Protein AF-A0A2P4YE16-F1 (afdb_monomer_lite)

pLDDT: mean 75.72, std 13.78, range [34.03, 94.25]

InterPro domains:
  IPR036770 Ankyrin repeat-containing domain superfamily [G3DSA:1.25.40.20] (10-349)
  IPR036770 Ankyrin repeat-containing domain superfamily [SSF48403] (18-116)
  IPR052050 Secreted Effector and Ankyrin Repeat [PTHR46586] (21-347)

Structure (mmCIF, N/CA/C/O backbone):
data_AF-A0A2P4YE16-F1
#
_entry.id   AF-A0A2P4YE16-F1
#
loop_
_atom_site.group_PDB
_atom_site.id
_atom_site.type_symbol
_atom_site.label_atom_id
_atom_site.label_alt_id
_atom_site.label_comp_id
_atom_site.label_asym_id
_atom_site.label_entity_id
_atom_site.label_seq_id
_atom_site.pdbx_PDB_ins_code
_atom_site.Cartn_x
_atom_site.Cartn_y
_atom_site.Cartn_z
_atom_site.occupancy
_atom_site.B_iso_or_equiv
_atom_site.auth_seq_id
_atom_site.auth_comp_id
_atom_site.auth_asym_id
_atom_site.auth_atom_id
_atom_site.pdbx_PDB_model_num
ATOM 1 N N . MET A 1 1 ? 10.357 2.257 -53.282 1.00 34.88 1 MET A N 1
ATOM 2 C CA . MET A 1 1 ? 11.694 1.661 -53.493 1.00 34.88 1 MET A CA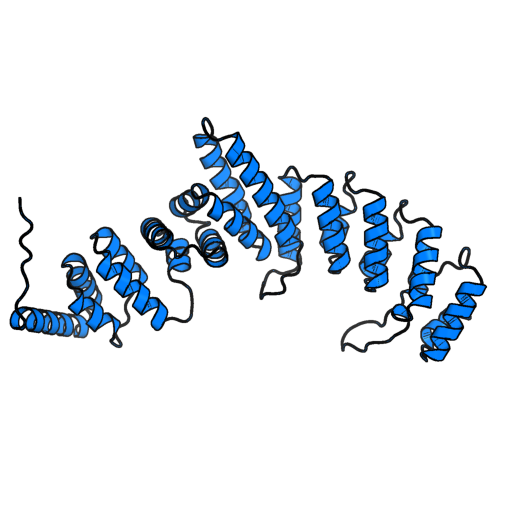 1
ATOM 3 C C . MET A 1 1 ? 11.743 0.407 -52.646 1.00 34.88 1 MET A C 1
ATOM 5 O O . MET A 1 1 ? 11.477 0.511 -51.460 1.00 34.88 1 MET A O 1
ATOM 9 N N . GLY A 1 2 ? 11.918 -0.763 -53.264 1.00 34.72 2 GLY A N 1
ATOM 10 C CA . GLY A 1 2 ? 11.852 -2.049 -52.568 1.00 34.72 2 GLY A CA 1
ATOM 11 C C . GLY A 1 2 ? 13.042 -2.244 -51.632 1.00 34.72 2 GLY A C 1
ATOM 12 O O . GLY A 1 2 ? 14.187 -2.092 -52.058 1.00 34.72 2 GLY A O 1
ATOM 13 N N . SER A 1 3 ? 12.755 -2.576 -50.376 1.00 34.84 3 SER A N 1
ATOM 14 C CA . SER A 1 3 ? 13.713 -3.118 -49.420 1.00 34.84 3 SER A CA 1
ATOM 15 C C . SER A 1 3 ? 14.248 -4.439 -49.973 1.00 34.84 3 SER A C 1
ATOM 17 O O . SER A 1 3 ? 13.546 -5.445 -50.028 1.00 34.84 3 SER A O 1
ATOM 19 N N . ARG A 1 4 ? 15.490 -4.431 -50.464 1.00 38.03 4 ARG A N 1
ATOM 20 C CA . ARG A 1 4 ? 16.225 -5.671 -50.717 1.00 38.03 4 ARG A CA 1
ATOM 21 C C . ARG A 1 4 ? 16.661 -6.211 -49.361 1.00 38.03 4 ARG A C 1
ATOM 23 O O . ARG A 1 4 ? 17.561 -5.640 -48.754 1.00 38.03 4 ARG A O 1
ATOM 30 N N . GLU A 1 5 ? 16.032 -7.288 -48.907 1.00 39.56 5 GLU A N 1
ATOM 31 C CA . GLU A 1 5 ? 16.619 -8.169 -47.898 1.00 39.56 5 GLU A CA 1
ATOM 32 C C . GLU A 1 5 ? 17.937 -8.711 -48.464 1.00 39.56 5 GLU A C 1
ATOM 34 O O . GLU A 1 5 ? 17.958 -9.557 -49.358 1.00 39.56 5 GLU A O 1
ATOM 39 N N . TYR A 1 6 ? 19.056 -8.163 -47.998 1.00 43.31 6 TYR A N 1
ATOM 40 C CA . TYR A 1 6 ? 20.366 -8.761 -48.211 1.00 43.31 6 TYR A CA 1
ATOM 41 C C . TYR A 1 6 ? 20.543 -9.852 -47.156 1.00 43.31 6 TYR A C 1
ATOM 43 O O . TYR A 1 6 ? 20.953 -9.577 -46.032 1.00 43.31 6 TYR A O 1
ATOM 51 N N . THR A 1 7 ? 20.230 -11.098 -47.503 1.00 48.84 7 THR A N 1
ATOM 52 C CA . THR A 1 7 ? 20.615 -12.248 -46.680 1.00 48.84 7 THR A CA 1
ATOM 53 C C . THR A 1 7 ? 22.131 -12.422 -46.772 1.00 48.84 7 THR A C 1
ATOM 55 O O . THR A 1 7 ? 22.654 -12.773 -47.832 1.00 48.84 7 THR A O 1
ATOM 58 N N . LEU A 1 8 ? 22.843 -12.122 -45.683 1.00 56.16 8 LEU A N 1
ATOM 59 C CA . LEU A 1 8 ? 24.270 -12.421 -45.528 1.00 56.16 8 LEU A CA 1
ATOM 60 C C . LEU A 1 8 ? 24.491 -13.933 -45.694 1.00 56.16 8 LEU A C 1
ATOM 62 O O . LEU A 1 8 ? 23.762 -14.722 -45.098 1.00 56.16 8 LEU A O 1
ATOM 66 N N . ASP A 1 9 ? 25.485 -14.344 -46.486 1.00 71.69 9 ASP A N 1
ATOM 67 C CA . ASP A 1 9 ? 25.836 -15.764 -46.588 1.00 71.69 9 ASP A CA 1
ATOM 68 C C . ASP A 1 9 ? 26.464 -16.289 -45.276 1.00 71.69 9 ASP A C 1
ATOM 70 O O . ASP A 1 9 ? 27.024 -15.532 -44.473 1.00 71.69 9 ASP A O 1
ATOM 74 N N . ASP A 1 10 ? 26.405 -17.606 -45.056 1.00 65.12 10 ASP A N 1
ATOM 75 C CA . ASP A 1 10 ? 26.910 -18.255 -43.836 1.00 65.12 10 ASP A CA 1
ATOM 76 C C . ASP A 1 10 ? 28.410 -18.013 -43.576 1.00 65.12 10 ASP A C 1
ATOM 78 O O . ASP A 1 10 ? 28.891 -18.142 -42.447 1.00 65.12 10 ASP A O 1
ATOM 82 N N . SER A 1 11 ? 29.201 -17.718 -44.610 1.00 70.19 11 SER A N 1
ATOM 83 C CA . SER A 1 11 ? 30.623 -17.379 -44.484 1.00 70.19 11 SER A CA 1
ATOM 84 C C . SER A 1 11 ? 30.800 -15.958 -43.945 1.00 70.19 11 SER A C 1
ATOM 86 O O . SER A 1 11 ? 31.561 -15.747 -42.998 1.00 70.19 11 SER A O 1
ATOM 88 N N . ALA A 1 12 ? 30.042 -14.996 -44.471 1.00 68.06 12 ALA A N 1
ATOM 89 C CA . ALA A 1 12 ? 30.016 -13.618 -44.000 1.00 68.06 12 ALA A CA 1
ATOM 90 C C . ALA A 1 12 ? 29.524 -13.533 -42.549 1.00 68.06 12 ALA A C 1
ATOM 92 O O . ALA A 1 12 ? 30.164 -12.875 -41.726 1.00 68.06 12 ALA A O 1
ATOM 93 N N . LEU A 1 13 ? 28.466 -14.272 -42.199 1.00 67.38 13 LEU A N 1
ATOM 94 C CA . LEU A 1 13 ? 27.959 -14.336 -40.827 1.00 67.38 13 LEU A CA 1
ATOM 95 C C . LEU A 1 13 ? 28.981 -14.965 -39.866 1.00 67.38 13 LEU A C 1
ATOM 97 O O . LEU A 1 13 ? 29.181 -14.460 -38.761 1.00 67.38 13 LEU A O 1
ATOM 101 N N . ARG A 1 14 ? 29.683 -16.032 -40.281 1.00 70.75 14 ARG A N 1
ATOM 102 C CA . ARG A 1 14 ? 30.778 -16.626 -39.487 1.00 70.75 14 ARG A CA 1
ATOM 103 C C . ARG A 1 14 ? 31.936 -15.656 -39.277 1.00 70.75 14 ARG A C 1
ATOM 105 O O . ARG A 1 14 ? 32.450 -15.566 -38.161 1.00 70.75 14 ARG A O 1
ATOM 112 N N . ASN A 1 15 ? 32.334 -14.917 -40.309 1.00 74.56 15 ASN A N 1
ATOM 113 C CA . ASN A 1 15 ? 33.416 -13.938 -40.211 1.00 74.56 15 ASN A CA 1
ATOM 114 C C . ASN A 1 15 ? 33.031 -12.761 -39.309 1.00 74.56 15 ASN A C 1
ATOM 116 O O . ASN A 1 15 ? 33.843 -12.332 -38.491 1.00 74.56 15 ASN A O 1
ATOM 120 N N . LEU A 1 16 ? 31.781 -12.297 -39.393 1.00 71.19 16 LEU A N 1
ATOM 121 C CA . LEU A 1 16 ? 31.256 -11.234 -38.541 1.00 71.19 16 LEU A CA 1
ATOM 122 C C . LEU A 1 16 ? 31.168 -11.687 -37.075 1.00 71.19 16 LEU A C 1
ATOM 124 O O . LEU A 1 16 ? 31.654 -10.981 -36.195 1.00 71.19 16 LEU A O 1
ATOM 128 N N . LYS A 1 17 ? 30.675 -12.909 -36.814 1.00 70.62 17 LYS A N 1
ATOM 129 C CA . LYS A 1 17 ? 30.703 -13.543 -35.481 1.00 70.62 17 LYS A CA 1
ATOM 130 C C . LYS A 1 17 ? 32.130 -13.666 -34.935 1.00 70.62 17 LYS A C 1
ATOM 132 O O . LYS A 1 17 ? 32.389 -13.290 -33.796 1.00 70.62 17 LYS A O 1
ATOM 137 N N . THR A 1 18 ? 33.076 -14.125 -35.751 1.00 76.56 18 THR A N 1
ATOM 138 C CA . THR A 1 18 ? 34.483 -14.278 -35.341 1.00 76.56 18 THR A CA 1
ATOM 139 C C . THR A 1 18 ? 35.132 -12.926 -35.030 1.00 76.56 18 THR A C 1
ATOM 141 O O . THR A 1 18 ? 35.795 -12.785 -34.004 1.00 76.56 18 THR A O 1
ATOM 144 N N . GLY A 1 19 ? 34.911 -11.911 -35.872 1.00 76.19 19 GLY A N 1
ATOM 145 C CA . GLY A 1 19 ? 35.423 -10.557 -35.648 1.00 76.19 19 GLY A CA 1
ATOM 146 C C . GLY A 1 19 ? 34.833 -9.911 -34.393 1.00 76.19 19 GLY A C 1
ATOM 147 O O . GLY A 1 19 ? 35.573 -9.358 -33.578 1.00 76.19 19 GLY A O 1
ATOM 148 N N . ALA A 1 20 ? 33.524 -10.069 -34.186 1.00 74.81 20 ALA A N 1
ATOM 149 C CA . ALA A 1 20 ? 32.822 -9.629 -32.987 1.00 74.81 20 ALA A CA 1
ATOM 150 C C . ALA A 1 20 ? 33.387 -10.287 -31.715 1.00 74.81 20 ALA A C 1
ATOM 152 O O . ALA A 1 20 ? 33.654 -9.604 -30.728 1.00 74.81 20 ALA A O 1
ATOM 153 N N . MET A 1 21 ? 33.654 -11.597 -31.742 1.00 71.69 21 MET A N 1
ATOM 154 C CA . MET A 1 21 ? 34.266 -12.311 -30.614 1.00 71.69 21 MET A CA 1
ATOM 155 C C . MET A 1 21 ? 35.676 -11.810 -30.290 1.00 71.69 21 MET A C 1
ATOM 157 O O . MET A 1 21 ? 36.022 -11.659 -29.118 1.00 71.69 21 MET A O 1
ATOM 161 N N . VAL A 1 22 ? 36.506 -11.558 -31.307 1.00 78.62 22 VAL A N 1
ATOM 162 C CA . VAL A 1 22 ? 37.870 -11.041 -31.110 1.00 78.62 22 VAL A CA 1
ATOM 163 C C . VAL A 1 22 ? 37.828 -9.638 -30.507 1.00 78.62 22 VAL A C 1
ATOM 165 O O . VAL A 1 22 ? 38.538 -9.368 -29.539 1.00 78.62 22 VAL A O 1
ATOM 168 N N . ALA A 1 23 ? 36.958 -8.765 -31.015 1.00 79.88 23 ALA A N 1
ATOM 169 C CA . ALA A 1 23 ? 36.770 -7.426 -30.467 1.00 79.88 23 ALA A CA 1
ATOM 170 C C . ALA A 1 23 ? 36.266 -7.465 -29.011 1.00 79.88 23 ALA A C 1
ATOM 172 O O . ALA A 1 23 ? 36.821 -6.777 -28.155 1.00 79.88 23 ALA A O 1
ATOM 173 N N . ALA A 1 24 ? 35.296 -8.330 -28.700 1.00 74.69 24 ALA A N 1
ATOM 174 C CA . ALA A 1 24 ? 34.796 -8.526 -27.340 1.00 74.69 24 ALA A CA 1
ATOM 175 C C . ALA A 1 24 ? 35.890 -9.035 -26.379 1.00 74.69 24 ALA A C 1
ATOM 177 O O . ALA A 1 24 ? 36.030 -8.513 -25.274 1.00 74.69 24 ALA A O 1
ATOM 178 N N . ARG A 1 25 ? 36.725 -9.996 -26.807 1.00 75.69 25 ARG A N 1
ATOM 179 C CA . ARG A 1 25 ? 37.880 -10.492 -26.025 1.00 75.69 25 ARG A CA 1
ATOM 180 C C . ARG A 1 25 ? 38.933 -9.422 -25.751 1.00 75.69 25 ARG A C 1
ATOM 182 O O . ARG A 1 25 ? 39.590 -9.478 -24.718 1.00 75.69 25 ARG A O 1
ATOM 189 N N . ASN A 1 26 ? 39.060 -8.444 -26.642 1.00 79.38 26 ASN A N 1
ATOM 190 C CA . ASN A 1 26 ? 39.956 -7.301 -26.478 1.00 79.38 26 ASN A CA 1
ATOM 191 C C . ASN A 1 26 ? 39.332 -6.160 -25.649 1.00 79.38 26 ASN A C 1
ATOM 193 O O . ASN A 1 26 ? 39.885 -5.065 -25.600 1.00 79.38 26 ASN A O 1
ATOM 197 N N . GLY A 1 27 ? 38.186 -6.395 -24.998 1.00 76.38 27 GLY A N 1
ATOM 198 C CA . GLY A 1 27 ? 37.516 -5.417 -24.138 1.00 76.38 27 GLY A CA 1
ATOM 199 C C . GLY A 1 27 ? 36.589 -4.446 -24.875 1.00 76.38 27 GLY A C 1
ATOM 200 O O . GLY A 1 27 ? 36.040 -3.544 -24.252 1.00 76.38 27 GLY A O 1
ATOM 201 N N . HIS A 1 28 ? 36.354 -4.627 -26.180 1.00 81.38 28 HIS A N 1
ATOM 202 C CA . HIS A 1 28 ? 35.475 -3.764 -26.984 1.00 81.38 28 HIS A CA 1
ATOM 203 C C . HIS A 1 28 ? 34.022 -4.259 -27.044 1.00 81.38 28 HIS A C 1
ATOM 205 O O . HIS A 1 28 ? 33.328 -4.024 -28.032 1.00 81.38 28 HIS A O 1
ATOM 211 N N . VAL A 1 29 ? 33.553 -4.940 -25.993 1.00 76.12 29 VAL A N 1
ATOM 212 C CA . VAL A 1 29 ? 32.222 -5.575 -25.932 1.00 76.12 29 VAL A CA 1
ATOM 213 C C . VAL A 1 29 ? 31.112 -4.578 -26.295 1.00 76.12 29 VAL A C 1
ATOM 215 O O . VAL A 1 29 ? 30.313 -4.854 -27.181 1.00 76.12 29 VAL A O 1
ATOM 218 N N . ARG A 1 30 ? 31.155 -3.356 -25.747 1.00 77.25 30 ARG A N 1
ATOM 219 C CA . ARG A 1 30 ? 30.149 -2.315 -26.017 1.00 77.25 30 ARG A CA 1
ATOM 220 C C . ARG A 1 30 ? 30.083 -1.862 -27.481 1.00 77.25 30 ARG A C 1
ATOM 222 O O . ARG A 1 30 ? 29.010 -1.549 -27.983 1.00 77.25 30 ARG A O 1
ATOM 229 N N . ILE A 1 31 ? 31.218 -1.823 -28.182 1.00 77.88 31 ILE A N 1
ATOM 230 C CA . ILE A 1 31 ? 31.254 -1.452 -29.609 1.00 77.88 31 ILE A CA 1
ATOM 231 C C . ILE A 1 31 ? 30.610 -2.561 -30.444 1.00 77.88 31 ILE A C 1
ATOM 233 O O . ILE A 1 31 ? 29.855 -2.284 -31.372 1.00 77.88 31 ILE A O 1
ATOM 237 N N . VAL A 1 32 ? 30.892 -3.816 -30.091 1.00 79.44 32 VAL A N 1
ATOM 238 C CA . VAL A 1 32 ? 30.315 -4.992 -30.747 1.00 79.44 32 VAL A CA 1
ATOM 239 C C . VAL A 1 32 ? 28.801 -5.047 -30.542 1.00 79.44 32 VAL A C 1
ATOM 241 O O . VAL A 1 32 ? 28.082 -5.304 -31.502 1.00 79.44 32 VAL A O 1
ATOM 244 N N . GLU A 1 33 ? 28.321 -4.745 -29.333 1.00 79.25 33 GLU A N 1
ATOM 245 C CA . GLU A 1 33 ? 26.890 -4.644 -29.019 1.00 79.25 33 GLU A CA 1
ATOM 246 C C . GLU A 1 33 ? 26.186 -3.615 -29.908 1.00 79.25 33 GLU A C 1
ATOM 248 O O . GLU A 1 33 ? 25.237 -3.959 -30.609 1.00 79.25 33 GLU A O 1
ATOM 253 N N . ILE A 1 34 ? 26.676 -2.369 -29.920 1.00 78.75 34 ILE A N 1
ATOM 254 C CA . ILE A 1 34 ? 26.059 -1.277 -30.686 1.00 78.75 34 ILE A CA 1
ATOM 255 C C . ILE A 1 34 ? 26.017 -1.629 -32.174 1.00 78.75 34 ILE A C 1
ATOM 257 O O . ILE A 1 34 ? 24.980 -1.475 -32.808 1.00 78.75 34 ILE A O 1
ATOM 261 N N . LEU A 1 35 ? 27.112 -2.152 -32.735 1.00 81.56 35 LEU A N 1
ATOM 262 C CA . LEU A 1 35 ? 27.159 -2.532 -34.149 1.00 81.56 35 LEU A CA 1
ATOM 263 C C . LEU A 1 35 ? 26.226 -3.703 -34.478 1.00 81.56 35 LEU A C 1
ATOM 265 O O . LEU A 1 35 ? 25.606 -3.697 -35.540 1.00 81.56 35 LEU A O 1
ATOM 269 N N . ALA A 1 36 ? 26.106 -4.694 -33.591 1.00 84.12 36 ALA A N 1
ATOM 270 C CA . ALA A 1 36 ? 25.192 -5.815 -33.790 1.00 84.12 36 ALA A CA 1
ATOM 271 C C . ALA A 1 36 ? 23.725 -5.360 -33.748 1.00 84.12 36 ALA A C 1
ATOM 273 O O . ALA A 1 36 ? 22.931 -5.795 -34.579 1.00 84.12 36 ALA A O 1
ATOM 274 N N . ILE A 1 37 ? 23.390 -4.457 -32.823 1.00 85.56 37 ILE A N 1
ATOM 275 C CA . ILE A 1 37 ? 22.048 -3.889 -32.675 1.00 85.56 37 ILE A CA 1
ATOM 276 C C . ILE A 1 37 ? 21.720 -2.976 -33.858 1.00 85.56 37 ILE A C 1
ATOM 278 O O . ILE A 1 37 ? 20.744 -3.222 -34.555 1.00 85.56 37 ILE A O 1
ATOM 282 N N . THR A 1 38 ? 22.550 -1.973 -34.155 1.00 82.62 38 THR A N 1
ATOM 283 C CA . THR A 1 38 ? 22.334 -1.057 -35.289 1.00 82.62 38 THR A CA 1
ATOM 284 C C . THR A 1 38 ? 22.313 -1.794 -36.632 1.00 82.62 38 THR A C 1
ATOM 286 O O . THR A 1 38 ? 21.605 -1.383 -37.546 1.00 82.62 38 THR A O 1
ATOM 289 N N . GLY A 1 39 ? 23.061 -2.895 -36.762 1.00 81.75 39 GLY A N 1
ATOM 290 C CA . GLY A 1 39 ? 23.070 -3.740 -37.957 1.00 81.75 39 GLY A CA 1
ATOM 291 C C . GLY A 1 39 ? 21.916 -4.744 -38.061 1.00 81.75 39 GLY A C 1
ATOM 292 O O . GLY A 1 39 ? 21.845 -5.457 -39.061 1.00 81.75 39 GLY A O 1
ATOM 293 N N . GLY A 1 40 ? 21.038 -4.848 -37.055 1.00 83.62 40 GLY A N 1
ATOM 294 C CA . GLY A 1 40 ? 19.941 -5.826 -37.049 1.00 83.62 40 GLY A CA 1
ATOM 295 C C . GLY A 1 40 ? 20.417 -7.285 -36.982 1.00 83.62 40 GLY A C 1
ATOM 296 O O . GLY A 1 40 ? 19.734 -8.201 -37.436 1.00 83.62 40 GLY A O 1
ATOM 297 N N . HIS A 1 41 ? 21.619 -7.539 -36.460 1.00 84.62 41 HIS A N 1
ATOM 298 C CA . HIS A 1 41 ? 22.250 -8.859 -36.477 1.00 84.62 41 HIS A CA 1
ATOM 299 C C . HIS A 1 41 ? 21.795 -9.731 -35.297 1.00 84.62 41 HIS A C 1
ATOM 301 O O . HIS A 1 41 ? 22.574 -10.022 -34.384 1.00 84.62 41 HIS A O 1
ATOM 307 N N . ILE A 1 42 ? 20.539 -10.188 -35.333 1.00 84.62 42 ILE A N 1
ATOM 308 C CA . ILE A 1 42 ? 19.901 -10.964 -34.254 1.00 84.62 42 ILE A CA 1
ATOM 309 C C . ILE A 1 42 ? 20.698 -12.210 -33.835 1.00 84.62 42 ILE A C 1
ATOM 311 O O . ILE A 1 42 ? 20.839 -12.478 -32.646 1.00 84.62 42 ILE A O 1
ATOM 315 N N . ASP A 1 43 ? 21.321 -12.922 -34.779 1.00 81.12 43 ASP A N 1
ATOM 316 C CA . ASP A 1 43 ? 22.131 -14.114 -34.489 1.00 81.12 43 ASP A CA 1
ATOM 317 C C . ASP A 1 43 ? 23.401 -13.810 -33.689 1.00 81.12 43 ASP A C 1
ATOM 319 O O . ASP A 1 43 ? 23.914 -14.658 -32.955 1.00 81.12 43 ASP A O 1
ATOM 323 N N . VAL A 1 44 ? 23.960 -12.615 -33.887 1.00 80.12 44 VAL A N 1
ATOM 324 C CA . VAL A 1 44 ? 25.138 -12.145 -33.155 1.00 80.12 44 VAL A CA 1
ATOM 325 C C . VAL A 1 44 ? 24.705 -11.757 -31.747 1.00 80.12 44 VAL A C 1
ATOM 327 O O . VAL A 1 44 ? 25.337 -12.179 -30.782 1.00 80.12 44 VAL A O 1
ATOM 330 N N . VAL A 1 45 ? 23.579 -11.048 -31.623 1.00 83.69 45 VAL A N 1
ATOM 331 C CA . VAL A 1 45 ? 22.971 -10.701 -30.332 1.00 83.69 45 VAL A CA 1
ATOM 332 C C . VAL A 1 45 ? 22.640 -11.962 -29.524 1.00 83.69 45 VAL A C 1
ATOM 334 O O . VAL A 1 45 ? 23.070 -12.082 -28.382 1.00 83.69 45 VAL A O 1
ATOM 337 N N . ALA A 1 46 ? 21.958 -12.946 -30.115 1.00 82.69 46 ALA A N 1
ATOM 338 C CA . ALA A 1 46 ? 21.596 -14.198 -29.448 1.00 82.69 46 ALA A CA 1
ATOM 339 C C . ALA A 1 46 ? 22.820 -14.956 -28.914 1.00 82.69 46 ALA A C 1
ATOM 341 O O . ALA A 1 46 ? 22.787 -15.497 -27.808 1.00 82.69 46 ALA A O 1
ATOM 342 N N . TYR A 1 47 ? 23.915 -14.967 -29.681 1.00 78.69 47 TYR A N 1
ATOM 343 C CA . TYR A 1 47 ? 25.166 -15.593 -29.263 1.00 78.69 47 TYR A CA 1
ATOM 344 C C . TYR A 1 47 ? 25.760 -14.914 -28.024 1.00 78.69 47 TYR A C 1
ATOM 346 O O . TYR A 1 47 ? 26.127 -15.596 -27.068 1.00 78.69 47 TYR A O 1
ATOM 354 N N . PHE A 1 48 ? 25.827 -13.580 -28.016 1.00 77.31 48 PHE A N 1
ATOM 355 C CA . PHE A 1 48 ? 26.382 -12.841 -26.882 1.00 77.31 48 PHE A CA 1
ATOM 356 C C . PHE A 1 48 ? 25.475 -12.910 -25.641 1.00 77.31 48 PHE A C 1
ATOM 358 O O . PHE A 1 48 ? 25.988 -13.034 -24.531 1.00 77.31 48 PHE A O 1
ATOM 365 N N . LEU A 1 49 ? 24.149 -12.948 -25.808 1.00 77.31 49 LEU A N 1
ATOM 366 C CA . LEU A 1 49 ? 23.193 -13.110 -24.705 1.00 77.31 49 LEU A CA 1
ATOM 367 C C . LEU A 1 49 ? 23.291 -14.488 -24.023 1.00 77.31 49 LEU A C 1
ATOM 369 O O . LEU A 1 49 ? 22.892 -14.640 -22.873 1.00 77.31 49 LEU A O 1
ATOM 373 N N . GLY A 1 50 ? 23.793 -15.511 -24.722 1.00 70.50 50 GLY A N 1
ATOM 374 C CA . GLY A 1 50 ? 23.983 -16.866 -24.191 1.00 70.50 50 GLY A CA 1
ATOM 375 C C . GLY A 1 50 ? 25.367 -17.137 -23.592 1.00 70.50 50 GLY A C 1
ATOM 376 O O . GLY A 1 50 ? 25.689 -18.292 -23.322 1.00 70.50 50 GLY A O 1
ATOM 377 N N . SER A 1 51 ? 26.207 -16.113 -23.439 1.00 71.44 51 SER A N 1
ATOM 378 C CA . SER A 1 51 ? 27.619 -16.254 -23.067 1.00 71.44 51 SER A CA 1
ATOM 379 C C . SER A 1 51 ? 27.954 -15.511 -21.769 1.00 71.44 51 SER A C 1
ATOM 381 O O . SER A 1 51 ? 27.219 -14.618 -21.369 1.00 71.44 51 SER A O 1
ATOM 383 N N . ASP A 1 52 ? 29.079 -15.838 -21.121 1.00 67.12 52 ASP A N 1
ATOM 384 C CA . ASP A 1 52 ? 29.495 -15.258 -19.823 1.00 67.12 52 ASP A CA 1
ATOM 385 C C . ASP A 1 52 ? 29.916 -13.770 -19.885 1.00 67.12 52 ASP A C 1
ATOM 387 O O . ASP A 1 52 ? 30.538 -13.241 -18.960 1.00 67.12 52 ASP A O 1
ATOM 391 N N . TYR A 1 53 ? 29.631 -13.075 -20.987 1.00 70.31 53 TYR A N 1
ATOM 392 C CA . TYR A 1 53 ? 29.944 -11.657 -21.120 1.00 70.31 53 TYR A CA 1
ATOM 393 C C . TYR A 1 53 ? 28.926 -10.826 -20.333 1.00 70.31 53 TYR A C 1
ATOM 395 O O . TYR A 1 53 ? 27.718 -11.025 -20.436 1.00 70.31 53 TYR A O 1
ATOM 403 N N . HIS A 1 54 ? 29.416 -9.867 -19.545 1.00 67.94 54 HIS A N 1
ATOM 404 C CA . HIS A 1 54 ? 28.558 -8.987 -18.757 1.00 67.94 54 HIS A CA 1
ATOM 405 C C . HIS A 1 54 ? 27.861 -7.971 -19.672 1.00 67.94 54 HIS A C 1
ATOM 407 O O . HIS A 1 54 ? 28.394 -6.895 -19.936 1.00 67.94 54 HIS A O 1
ATOM 413 N N . TRP A 1 55 ? 26.660 -8.312 -20.131 1.00 74.38 55 TRP A N 1
ATOM 414 C CA . TRP A 1 55 ? 25.836 -7.443 -20.964 1.00 74.38 55 TRP A CA 1
ATOM 415 C C . TRP A 1 55 ? 25.016 -6.476 -20.098 1.00 74.38 55 TRP A C 1
ATOM 417 O O . TRP A 1 55 ? 24.264 -6.891 -19.215 1.00 74.38 55 TRP A O 1
ATOM 427 N N . ASP A 1 56 ? 25.126 -5.175 -20.365 1.00 78.88 56 ASP A N 1
ATOM 428 C CA . ASP A 1 56 ? 24.138 -4.188 -19.917 1.00 78.88 56 ASP A CA 1
ATOM 429 C C . ASP A 1 56 ? 22.846 -4.266 -20.757 1.00 78.88 56 ASP A C 1
ATOM 431 O O . ASP A 1 56 ? 22.678 -3.582 -21.773 1.00 78.88 56 ASP A O 1
ATOM 435 N N . ALA A 1 57 ? 21.959 -5.179 -20.362 1.00 83.94 57 ALA A N 1
ATOM 436 C CA . ALA A 1 57 ? 20.719 -5.455 -21.079 1.00 83.94 57 ALA A CA 1
ATOM 437 C C . ALA A 1 57 ? 19.791 -4.232 -21.179 1.00 83.94 57 ALA A C 1
ATOM 439 O O . ALA A 1 57 ? 19.091 -4.094 -22.174 1.00 83.94 57 ALA A O 1
ATOM 440 N N . GLU A 1 58 ? 19.804 -3.323 -20.198 1.00 84.56 58 GLU A N 1
ATO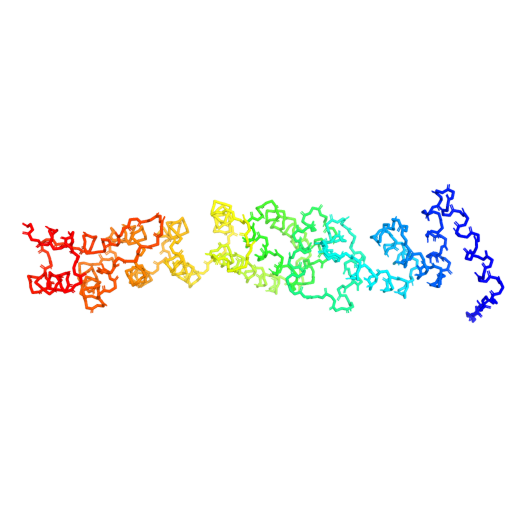M 441 C CA . GLU A 1 58 ? 18.940 -2.132 -20.183 1.00 84.56 58 GLU A CA 1
ATOM 442 C C . GLU A 1 58 ? 19.358 -1.130 -21.262 1.00 84.56 58 GLU A C 1
ATOM 444 O O . GLU A 1 58 ? 18.526 -0.634 -22.031 1.00 84.56 58 GLU A O 1
ATOM 449 N N . ASN A 1 59 ? 20.663 -0.871 -21.361 1.00 84.06 59 ASN A N 1
ATOM 450 C CA . ASN A 1 59 ? 21.206 0.006 -22.390 1.00 84.06 59 ASN A CA 1
ATOM 451 C C . ASN A 1 59 ? 21.061 -0.603 -23.786 1.00 84.06 59 ASN A C 1
ATOM 453 O O . ASN A 1 59 ? 20.683 0.093 -24.723 1.00 84.06 59 ASN A O 1
ATOM 457 N N . ALA A 1 60 ? 21.299 -1.905 -23.933 1.00 87.31 60 ALA A N 1
ATOM 458 C CA . ALA A 1 60 ? 21.133 -2.582 -25.214 1.00 87.31 60 ALA A CA 1
ATOM 459 C C . ALA A 1 60 ? 19.676 -2.692 -25.666 1.00 87.31 60 ALA A C 1
ATOM 461 O O . ALA A 1 60 ? 19.391 -2.527 -26.849 1.00 87.31 60 ALA A O 1
ATOM 462 N N . PHE A 1 61 ? 18.749 -2.908 -24.734 1.00 90.00 61 PHE A N 1
ATOM 463 C CA . PHE A 1 61 ? 17.321 -2.829 -25.010 1.00 90.00 61 PHE A CA 1
ATOM 464 C C . PHE A 1 61 ? 16.944 -1.424 -25.497 1.00 90.00 61 PHE A C 1
ATOM 466 O O . PHE A 1 61 ? 16.302 -1.277 -26.534 1.00 90.00 61 PHE A O 1
ATOM 473 N N . SER A 1 62 ? 17.427 -0.384 -24.812 1.00 88.44 62 SER A N 1
ATOM 474 C CA . SER A 1 62 ? 17.199 1.011 -25.211 1.00 88.44 62 SER A CA 1
ATOM 475 C C . SER A 1 62 ? 17.798 1.333 -26.588 1.00 88.44 62 SER A C 1
ATOM 477 O O . SER A 1 62 ? 17.174 2.025 -27.389 1.00 88.44 62 SER A O 1
ATOM 479 N N . ASP A 1 63 ? 18.986 0.812 -26.900 1.00 88.00 63 ASP A N 1
ATOM 480 C CA . ASP A 1 63 ? 19.603 0.964 -28.220 1.00 88.00 63 ASP A CA 1
ATOM 481 C C . ASP A 1 63 ? 18.810 0.227 -29.305 1.00 88.00 63 ASP A C 1
ATOM 483 O O . ASP A 1 63 ? 18.642 0.759 -30.402 1.00 88.00 63 ASP A O 1
ATOM 487 N N . ALA A 1 64 ? 18.272 -0.960 -29.014 1.00 91.06 64 ALA A N 1
ATOM 488 C CA . ALA A 1 64 ? 17.427 -1.697 -29.951 1.00 91.06 64 ALA A CA 1
ATOM 489 C C . ALA A 1 64 ? 16.160 -0.909 -30.298 1.00 91.06 64 ALA A C 1
ATOM 491 O O . ALA A 1 64 ? 15.827 -0.787 -31.476 1.00 91.06 64 ALA A O 1
ATOM 492 N N . LEU A 1 65 ? 15.512 -0.294 -29.304 1.00 91.69 65 LEU A N 1
ATOM 493 C CA . LEU A 1 65 ? 14.344 0.562 -29.528 1.00 91.69 65 LEU A CA 1
ATOM 494 C C . LEU A 1 65 ? 14.681 1.802 -30.362 1.00 91.69 65 LEU A C 1
ATOM 496 O O . LEU A 1 65 ? 13.978 2.089 -31.328 1.00 91.69 65 LEU A O 1
ATOM 500 N N . LYS A 1 66 ? 15.793 2.486 -30.064 1.00 88.62 66 LYS A N 1
ATOM 501 C CA . LYS A 1 66 ? 16.261 3.646 -30.848 1.00 88.62 66 LYS A CA 1
ATOM 502 C C . LYS A 1 66 ? 16.560 3.313 -32.310 1.00 88.62 66 LYS A C 1
ATOM 504 O O . LYS A 1 66 ? 16.474 4.193 -33.158 1.00 88.62 66 LYS A O 1
ATOM 509 N N . ASN A 1 67 ? 16.949 2.071 -32.597 1.00 87.44 67 ASN A N 1
ATOM 510 C CA . ASN A 1 67 ? 17.233 1.589 -33.950 1.00 87.44 67 ASN A CA 1
ATOM 511 C C . ASN A 1 67 ? 16.039 0.841 -34.579 1.00 87.44 67 ASN A C 1
ATOM 513 O O . ASN A 1 67 ? 16.217 0.177 -35.601 1.00 87.44 67 ASN A O 1
ATOM 517 N N . GLU A 1 68 ? 14.849 0.917 -33.969 1.00 89.50 68 GLU A N 1
ATOM 518 C CA . GLU A 1 68 ? 13.612 0.260 -34.422 1.00 89.50 68 GLU A CA 1
ATOM 519 C C . GLU A 1 68 ? 13.736 -1.274 -34.565 1.00 89.50 68 GLU A C 1
ATOM 521 O O . GLU A 1 68 ? 13.002 -1.920 -35.311 1.00 89.50 68 GLU A O 1
ATOM 526 N N . GLN A 1 69 ? 14.655 -1.891 -33.819 1.00 90.69 69 GLN A N 1
ATOM 527 C CA . GLN A 1 69 ? 14.927 -3.329 -33.851 1.00 90.69 69 GLN A CA 1
ATOM 528 C C . GLN A 1 69 ? 14.074 -4.081 -32.823 1.00 90.69 69 GLN A C 1
ATOM 530 O O . GLN A 1 69 ? 14.585 -4.622 -31.840 1.00 90.69 69 GLN A O 1
ATOM 535 N N . SER A 1 70 ? 12.756 -4.121 -33.035 1.00 90.00 70 SER A N 1
ATOM 536 C CA . SER A 1 70 ? 11.808 -4.737 -32.091 1.00 90.00 70 SER A CA 1
ATOM 537 C C . SER A 1 70 ? 12.082 -6.222 -31.815 1.00 90.00 70 SER A C 1
ATOM 539 O O . SER A 1 70 ? 11.966 -6.652 -30.673 1.00 90.00 70 SER A O 1
ATOM 541 N N . GLU A 1 71 ? 12.516 -7.000 -32.812 1.00 90.19 71 GLU A N 1
ATOM 542 C CA . GLU A 1 71 ? 12.859 -8.422 -32.621 1.00 90.19 71 GLU A CA 1
ATOM 543 C C . GLU A 1 71 ? 14.092 -8.613 -31.725 1.00 90.19 71 GLU A C 1
ATOM 545 O O . GLU A 1 71 ? 14.143 -9.524 -30.899 1.00 90.19 71 GLU A O 1
ATOM 550 N N . ILE A 1 72 ? 15.079 -7.719 -31.843 1.00 90.19 72 ILE A N 1
ATOM 551 C CA . ILE A 1 72 ? 16.259 -7.704 -30.972 1.00 90.19 72 ILE A CA 1
ATOM 552 C C . ILE A 1 72 ? 15.863 -7.272 -29.556 1.00 90.19 72 ILE A C 1
ATOM 554 O O . ILE A 1 72 ? 16.338 -7.864 -28.589 1.00 90.19 72 ILE A O 1
ATOM 558 N N . ALA A 1 73 ? 14.978 -6.281 -29.4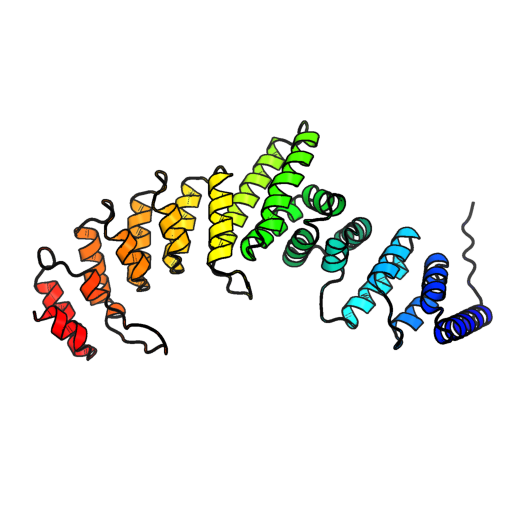18 1.00 91.12 73 ALA A N 1
ATOM 559 C CA . ALA A 1 73 ? 14.458 -5.851 -28.122 1.00 91.12 73 ALA A CA 1
ATOM 560 C C . ALA A 1 73 ? 13.701 -6.988 -27.409 1.00 91.12 73 ALA A C 1
ATOM 562 O O . ALA A 1 73 ? 13.958 -7.249 -26.232 1.00 91.12 73 ALA A O 1
ATOM 563 N N . ASP A 1 74 ? 12.837 -7.710 -28.131 1.00 91.00 74 ASP A N 1
ATOM 564 C CA . ASP A 1 74 ? 12.104 -8.872 -27.613 1.00 91.00 74 ASP A CA 1
ATOM 565 C C . ASP A 1 74 ? 13.079 -9.979 -27.168 1.00 91.00 74 ASP A C 1
ATOM 567 O O . ASP A 1 74 ? 12.978 -10.486 -26.049 1.00 91.00 74 ASP A O 1
ATOM 571 N N . LEU A 1 75 ? 14.098 -10.284 -27.982 1.00 89.94 75 LEU A N 1
ATOM 572 C CA . LEU A 1 75 ? 15.137 -11.261 -27.644 1.00 89.94 75 LEU A CA 1
ATOM 573 C C . LEU A 1 75 ? 15.916 -10.881 -26.371 1.00 89.94 75 LEU A C 1
ATOM 575 O O . LEU A 1 75 ? 16.164 -11.738 -25.515 1.00 89.94 75 LEU A O 1
ATOM 579 N N . ILE A 1 76 ? 16.303 -9.607 -26.237 1.00 89.12 76 ILE A N 1
ATOM 580 C CA . ILE A 1 76 ? 16.997 -9.095 -25.047 1.00 89.12 76 ILE A CA 1
ATOM 581 C C . ILE A 1 76 ? 16.095 -9.231 -23.815 1.00 89.12 76 ILE A C 1
ATOM 583 O O . ILE A 1 76 ? 16.557 -9.706 -22.777 1.00 89.12 76 ILE A O 1
ATOM 587 N N . TYR A 1 77 ? 14.810 -8.878 -23.926 1.00 88.88 77 TYR A N 1
ATOM 588 C CA . TYR A 1 77 ? 13.850 -8.993 -22.826 1.00 88.88 77 TYR A CA 1
ATOM 589 C C . TYR A 1 77 ? 13.643 -10.437 -22.372 1.00 88.88 77 TYR A C 1
ATOM 591 O O . TYR A 1 77 ? 13.776 -10.739 -21.184 1.00 88.88 77 TYR A O 1
ATOM 599 N N . GLU A 1 78 ? 13.393 -11.357 -23.301 1.00 87.69 78 GLU A N 1
ATOM 600 C CA . GLU A 1 78 ? 13.200 -12.767 -22.967 1.00 87.69 78 GLU A CA 1
ATOM 601 C C . GLU A 1 78 ? 14.428 -13.386 -22.299 1.00 87.69 78 GLU A C 1
ATOM 603 O O . GLU A 1 78 ? 14.302 -14.215 -21.393 1.00 87.69 78 GLU A O 1
ATOM 608 N N . ASN A 1 79 ? 15.624 -13.020 -22.759 1.00 85.50 79 ASN A N 1
ATOM 609 C CA . ASN A 1 79 ? 16.861 -13.507 -22.172 1.00 85.50 79 ASN A CA 1
ATOM 610 C C . ASN A 1 79 ? 17.093 -12.905 -20.776 1.00 85.50 79 ASN A C 1
ATOM 612 O O . ASN A 1 79 ? 17.402 -13.644 -19.840 1.00 85.50 79 ASN A O 1
ATOM 616 N N . TYR A 1 80 ? 16.825 -11.608 -20.599 1.00 83.75 80 TYR A N 1
ATOM 617 C CA . TYR A 1 80 ? 16.877 -10.944 -19.298 1.00 83.75 80 TYR A CA 1
ATOM 618 C C . TYR A 1 80 ? 16.005 -11.663 -18.264 1.00 83.75 80 TYR A C 1
ATOM 620 O O . TYR A 1 80 ? 16.486 -12.016 -17.186 1.00 83.75 80 TYR A O 1
ATOM 628 N N . CYS A 1 81 ? 14.755 -11.975 -18.621 1.00 80.00 81 CYS A N 1
ATOM 629 C CA . CYS A 1 81 ? 13.823 -12.707 -17.762 1.00 80.00 81 CYS A CA 1
ATOM 630 C C . CYS A 1 81 ? 14.302 -14.117 -17.378 1.00 80.00 81 CYS A C 1
ATOM 632 O O . CYS A 1 81 ? 13.883 -14.634 -16.344 1.00 80.00 81 CYS A O 1
ATOM 634 N N . LYS A 1 82 ? 15.163 -14.751 -18.186 1.00 79.38 82 LYS A N 1
ATOM 635 C CA . LYS A 1 82 ? 15.724 -16.085 -17.906 1.00 79.38 82 LYS A CA 1
ATOM 636 C C . LYS A 1 82 ? 16.930 -16.026 -16.968 1.00 79.38 82 LYS A C 1
ATOM 638 O O . LYS A 1 82 ? 17.115 -16.943 -16.172 1.00 79.38 82 LYS A O 1
ATOM 643 N N . ILE A 1 83 ? 17.757 -14.986 -17.083 1.00 71.44 83 ILE A N 1
ATOM 644 C CA . ILE A 1 83 ? 19.043 -14.893 -16.375 1.00 71.44 83 ILE A CA 1
ATOM 645 C C . ILE A 1 83 ? 18.901 -14.218 -15.009 1.00 71.44 83 ILE A C 1
ATOM 647 O O . ILE A 1 83 ? 19.516 -14.662 -14.038 1.00 71.44 83 ILE A O 1
ATOM 651 N N . THR A 1 84 ? 18.123 -13.138 -14.906 1.00 65.25 84 THR A N 1
ATOM 652 C CA . THR A 1 84 ? 18.047 -12.363 -13.663 1.00 65.25 84 THR A CA 1
ATOM 653 C C . THR A 1 84 ? 16.829 -12.725 -12.819 1.00 65.25 84 THR A C 1
ATOM 655 O O . THR A 1 84 ? 15.695 -12.760 -13.284 1.00 65.25 84 THR A O 1
ATOM 658 N N . THR A 1 85 ? 17.061 -12.938 -11.525 1.00 60.47 85 THR A N 1
ATOM 659 C CA . THR A 1 85 ? 16.012 -13.111 -10.508 1.00 60.47 85 THR A CA 1
ATOM 660 C C . THR A 1 85 ? 15.821 -11.863 -9.642 1.00 60.47 85 THR A C 1
ATOM 662 O O . THR A 1 85 ? 15.038 -11.892 -8.695 1.00 60.47 85 THR A O 1
ATOM 665 N N . ARG A 1 86 ? 16.554 -10.772 -9.921 1.00 64.31 86 ARG A N 1
ATOM 666 C CA . ARG A 1 86 ? 16.640 -9.605 -9.026 1.00 64.31 86 ARG A CA 1
ATOM 667 C C . ARG A 1 86 ? 15.446 -8.659 -9.146 1.00 64.31 86 ARG A C 1
ATOM 669 O O . ARG A 1 86 ? 14.703 -8.493 -8.186 1.00 64.31 86 ARG A O 1
ATOM 676 N N . GLU A 1 87 ? 15.272 -8.015 -10.297 1.00 71.38 87 GLU A N 1
ATOM 677 C CA . GLU A 1 87 ? 14.231 -7.004 -10.506 1.00 71.38 87 GLU A CA 1
ATOM 678 C C . GLU A 1 87 ? 13.750 -7.032 -11.960 1.00 71.38 87 GLU A C 1
ATOM 680 O O . GLU A 1 87 ? 14.527 -7.321 -12.868 1.00 71.38 87 GLU A O 1
ATOM 685 N N . ASN A 1 88 ? 12.456 -6.786 -12.176 1.00 85.94 88 ASN A N 1
ATOM 686 C CA . ASN A 1 88 ? 11.846 -6.830 -13.503 1.00 85.94 88 ASN A CA 1
ATOM 687 C C . ASN A 1 88 ? 12.385 -5.678 -14.373 1.00 85.94 88 ASN A C 1
ATOM 689 O O . ASN A 1 88 ? 12.459 -4.543 -13.899 1.00 85.94 88 ASN A O 1
ATOM 693 N N . MET A 1 89 ? 12.718 -5.947 -15.643 1.00 88.31 89 MET A N 1
ATOM 694 C CA . MET A 1 89 ? 13.252 -4.926 -16.556 1.00 88.31 89 MET A CA 1
ATOM 695 C C . MET A 1 89 ? 12.318 -3.719 -16.695 1.00 88.31 89 MET A C 1
ATOM 697 O O . MET A 1 89 ? 12.794 -2.593 -16.760 1.00 88.31 89 MET A O 1
ATOM 701 N N . PHE A 1 90 ? 11.000 -3.934 -16.647 1.00 89.06 90 PHE A N 1
ATOM 702 C CA . PHE A 1 90 ? 10.000 -2.866 -16.671 1.00 89.06 90 PHE A CA 1
ATOM 703 C C . PHE A 1 90 ? 10.199 -1.852 -15.533 1.00 89.06 90 PHE A C 1
ATOM 705 O O . PHE A 1 90 ? 10.178 -0.644 -15.752 1.00 89.06 90 PHE A O 1
ATOM 712 N N . ILE A 1 91 ? 10.468 -2.349 -14.323 1.00 89.00 91 ILE A N 1
ATOM 713 C CA . ILE A 1 91 ? 10.692 -1.526 -13.128 1.00 89.00 91 ILE A CA 1
ATOM 714 C C . ILE A 1 91 ? 12.023 -0.772 -13.230 1.00 89.00 91 ILE A C 1
ATOM 716 O O . ILE A 1 91 ? 12.093 0.399 -12.861 1.00 89.00 91 ILE A O 1
ATOM 720 N N . ARG A 1 92 ? 13.077 -1.410 -13.758 1.00 88.94 92 ARG A N 1
ATOM 721 C CA . ARG A 1 92 ? 14.392 -0.763 -13.913 1.00 88.94 92 ARG A CA 1
ATOM 722 C C . ARG A 1 92 ? 14.387 0.315 -14.987 1.00 88.94 92 ARG A C 1
ATOM 724 O O . ARG A 1 92 ? 14.898 1.402 -14.747 1.00 88.94 92 ARG A O 1
ATOM 731 N N . LEU A 1 93 ? 13.750 0.053 -16.129 1.00 90.56 93 LEU A N 1
ATOM 732 C CA . LEU A 1 93 ? 13.560 1.055 -17.179 1.00 90.56 93 LEU A CA 1
ATOM 733 C C . LEU A 1 93 ? 12.808 2.272 -16.635 1.00 90.56 93 LEU A C 1
ATOM 735 O O . LEU A 1 93 ? 13.236 3.400 -16.868 1.00 90.56 93 LEU A O 1
ATOM 739 N N . ALA A 1 94 ? 11.764 2.045 -15.835 1.00 90.12 94 ALA A N 1
ATOM 740 C CA . ALA A 1 94 ? 11.031 3.114 -15.173 1.00 90.12 94 ALA A CA 1
ATOM 741 C C . ALA A 1 94 ? 11.900 3.902 -14.171 1.00 90.12 94 ALA A C 1
ATOM 743 O O . ALA A 1 94 ? 11.924 5.129 -14.206 1.00 90.12 94 ALA A O 1
ATOM 744 N N . GLY A 1 95 ? 12.681 3.207 -13.337 1.00 88.06 95 GLY A N 1
ATOM 745 C CA . GLY A 1 95 ? 13.620 3.815 -12.385 1.00 88.06 95 GLY A CA 1
ATOM 746 C C . GLY A 1 95 ? 14.814 4.540 -13.012 1.00 88.06 95 GLY A C 1
ATOM 747 O O . GLY A 1 95 ? 15.451 5.348 -12.339 1.00 88.06 95 GLY A O 1
ATOM 748 N N . ASN A 1 96 ? 15.097 4.295 -14.291 1.00 88.38 96 ASN A N 1
ATOM 749 C CA . ASN A 1 96 ? 16.116 5.002 -15.067 1.00 88.38 96 ASN A CA 1
ATOM 750 C C . ASN A 1 96 ? 15.533 6.124 -15.948 1.00 88.38 96 ASN A C 1
ATOM 752 O O . ASN A 1 96 ? 16.297 6.801 -16.632 1.00 88.38 96 ASN A O 1
ATOM 756 N N . GLY A 1 97 ? 14.206 6.301 -15.976 1.00 87.50 97 GLY A N 1
ATOM 757 C CA . GLY A 1 97 ? 13.539 7.299 -16.817 1.00 87.50 97 GLY A CA 1
ATOM 758 C C . GLY A 1 97 ? 13.460 6.929 -18.304 1.00 87.50 97 GLY A C 1
ATOM 759 O O . GLY A 1 97 ? 13.353 7.806 -19.158 1.00 87.50 97 GLY A O 1
ATOM 760 N N . SER A 1 98 ? 13.546 5.639 -18.645 1.00 89.88 98 SER A N 1
ATOM 761 C CA . SER A 1 98 ? 13.465 5.158 -20.030 1.00 89.88 98 SER A CA 1
ATOM 762 C C . SER A 1 98 ? 12.006 5.009 -20.477 1.00 89.88 98 SER A C 1
ATOM 764 O O . SER A 1 98 ? 11.458 3.904 -20.512 1.00 89.88 98 SER A O 1
ATOM 766 N N . THR A 1 99 ? 11.363 6.136 -20.802 1.00 89.56 99 THR A N 1
ATOM 767 C CA . THR A 1 99 ? 9.942 6.191 -21.198 1.00 89.56 99 THR A CA 1
ATOM 768 C C . THR A 1 99 ? 9.638 5.314 -22.415 1.00 89.56 99 THR A C 1
ATOM 770 O O . THR A 1 99 ? 8.683 4.544 -22.367 1.00 89.56 99 THR A O 1
ATOM 773 N N . ASP A 1 100 ? 10.484 5.335 -23.451 1.00 89.88 100 ASP A N 1
ATOM 774 C CA . ASP A 1 100 ? 10.298 4.517 -24.663 1.00 89.88 100 ASP A CA 1
ATOM 775 C C . ASP A 1 100 ? 10.293 3.012 -24.345 1.00 89.88 100 ASP A C 1
ATOM 777 O O . ASP A 1 100 ? 9.502 2.241 -24.891 1.00 89.88 100 ASP A O 1
ATOM 781 N N . GLY A 1 101 ? 11.164 2.585 -23.424 1.00 90.69 101 GLY A N 1
ATOM 782 C CA . GLY A 1 101 ? 11.246 1.195 -22.987 1.00 90.69 101 GLY A CA 1
ATOM 783 C C . GLY A 1 101 ? 10.033 0.757 -22.174 1.00 90.69 101 GLY A C 1
ATOM 784 O O . GLY A 1 101 ? 9.514 -0.344 -22.375 1.00 90.69 101 GLY A O 1
ATOM 785 N N . VAL A 1 102 ? 9.555 1.633 -21.290 1.00 90.88 102 VAL A N 1
ATOM 786 C CA . VAL A 1 102 ? 8.320 1.422 -20.528 1.00 90.88 102 VAL A CA 1
ATOM 787 C C . VAL A 1 102 ? 7.117 1.343 -21.468 1.00 90.88 102 VAL A C 1
ATOM 789 O O . VAL A 1 102 ? 6.336 0.398 -21.375 1.00 90.88 102 VAL A O 1
ATOM 792 N N . GLU A 1 103 ? 6.985 2.273 -22.413 1.00 90.12 103 GLU A N 1
ATOM 793 C CA . GLU A 1 103 ? 5.883 2.294 -23.377 1.00 90.12 103 GLU A CA 1
ATOM 794 C C . GLU A 1 103 ? 5.868 1.044 -24.262 1.00 90.12 103 GLU A C 1
ATOM 796 O O . GLU A 1 103 ? 4.810 0.442 -24.479 1.00 90.12 103 GLU A O 1
ATOM 801 N N . TYR A 1 104 ? 7.039 0.618 -24.743 1.00 90.94 104 TYR A N 1
ATOM 802 C CA . TYR A 1 104 ? 7.170 -0.586 -25.558 1.00 90.94 104 TYR A CA 1
ATOM 803 C C . TYR A 1 104 ? 6.691 -1.835 -24.809 1.00 90.94 104 TYR A C 1
ATOM 805 O O . TYR A 1 104 ? 5.856 -2.586 -25.317 1.00 90.94 104 TYR A O 1
ATOM 813 N N . LEU A 1 105 ? 7.181 -2.045 -23.584 1.00 90.25 105 LEU A N 1
ATOM 814 C CA . LEU A 1 105 ? 6.815 -3.213 -22.781 1.00 90.25 105 LEU A CA 1
ATOM 815 C C . LEU A 1 105 ? 5.349 -3.177 -22.338 1.00 90.25 105 LEU A C 1
ATOM 817 O O . LEU A 1 105 ? 4.683 -4.212 -22.356 1.00 90.25 105 LEU A O 1
ATOM 821 N N . TYR A 1 106 ? 4.820 -1.995 -22.016 1.00 87.00 106 TYR A N 1
ATOM 822 C CA . TYR A 1 106 ? 3.405 -1.823 -21.697 1.00 87.00 106 TYR A CA 1
ATOM 823 C C . TYR A 1 106 ? 2.517 -2.259 -22.873 1.00 87.00 106 TYR A C 1
ATOM 825 O O . TYR A 1 106 ? 1.615 -3.077 -22.709 1.00 87.00 106 TYR A O 1
ATOM 833 N N . ARG A 1 107 ? 2.830 -1.812 -24.099 1.00 87.69 107 ARG A N 1
ATOM 834 C CA . ARG A 1 107 ? 2.097 -2.203 -25.321 1.00 87.69 107 ARG A CA 1
ATOM 835 C C . ARG A 1 107 ? 2.176 -3.694 -25.646 1.00 87.69 107 ARG A C 1
ATOM 837 O O . ARG A 1 107 ? 1.281 -4.215 -26.308 1.00 87.69 107 ARG A O 1
ATOM 844 N N . LYS A 1 108 ? 3.230 -4.377 -25.200 1.00 86.94 108 LYS A N 1
ATOM 845 C CA . LYS A 1 108 ? 3.409 -5.829 -25.359 1.00 86.94 108 LYS A CA 1
ATOM 846 C C . LYS A 1 108 ? 2.616 -6.653 -24.334 1.00 86.94 108 LYS A C 1
ATOM 848 O O . LYS A 1 108 ? 2.661 -7.877 -24.396 1.00 86.94 108 LYS A O 1
ATOM 853 N N . GLY A 1 109 ? 1.863 -6.008 -23.439 1.00 83.25 109 GLY A N 1
ATOM 854 C CA . GLY A 1 109 ? 1.046 -6.681 -22.425 1.00 83.25 109 GLY A CA 1
ATOM 855 C C . GLY A 1 109 ? 1.823 -7.042 -21.160 1.00 83.25 109 GLY A C 1
ATOM 856 O O . GLY A 1 109 ? 1.439 -7.956 -20.435 1.00 83.25 109 GLY A O 1
ATOM 857 N N . HIS A 1 110 ? 2.936 -6.354 -20.885 1.00 80.06 110 HIS A N 1
ATOM 858 C CA . HIS A 1 110 ? 3.622 -6.438 -19.593 1.00 80.06 110 HIS A CA 1
ATOM 859 C C . HIS A 1 110 ? 3.030 -5.428 -18.596 1.00 80.06 110 HIS A C 1
ATOM 861 O O . HIS A 1 110 ? 3.755 -4.672 -17.953 1.00 80.06 110 HIS A O 1
ATOM 867 N N . ASP A 1 111 ? 1.702 -5.406 -18.493 1.00 75.88 111 ASP A N 1
ATOM 868 C CA . ASP A 1 111 ? 0.884 -4.409 -17.798 1.00 75.88 111 ASP A CA 1
ATOM 869 C C . ASP A 1 111 ? 0.235 -4.954 -16.510 1.00 75.88 111 ASP A C 1
ATOM 871 O O . ASP A 1 111 ? -0.817 -4.485 -16.072 1.00 75.88 111 ASP A O 1
ATOM 875 N N . ASP A 1 112 ? 0.874 -5.935 -15.862 1.00 83.75 112 ASP A N 1
ATOM 876 C CA . ASP A 1 112 ? 0.438 -6.409 -14.547 1.00 83.75 112 ASP A CA 1
ATOM 877 C C . ASP A 1 112 ? 0.372 -5.249 -13.537 1.00 83.75 112 ASP A C 1
ATOM 879 O O . ASP A 1 112 ? 1.294 -4.438 -13.416 1.00 83.75 112 ASP A O 1
ATOM 883 N N . SER A 1 113 ? -0.729 -5.184 -12.789 1.00 77.81 113 SER A N 1
ATOM 884 C CA . SER A 1 113 ? -1.036 -4.066 -11.895 1.00 77.81 113 SER A CA 1
ATOM 885 C C . SER A 1 113 ? 0.011 -3.862 -10.789 1.00 77.81 113 SER A C 1
ATOM 887 O O . SER A 1 113 ? 0.321 -2.714 -10.456 1.00 77.81 113 SER A O 1
ATOM 889 N N . ASP A 1 114 ? 0.608 -4.935 -10.247 1.00 81.19 114 ASP A N 1
ATOM 890 C CA . ASP A 1 114 ? 1.675 -4.813 -9.242 1.00 81.19 114 ASP A CA 1
ATOM 891 C C . ASP A 1 114 ? 2.977 -4.314 -9.880 1.00 81.19 114 ASP A C 1
ATOM 893 O O . ASP A 1 114 ? 3.637 -3.433 -9.320 1.00 81.19 114 ASP A O 1
ATOM 897 N N . LEU A 1 115 ? 3.320 -4.814 -11.074 1.00 83.00 115 LEU A N 1
ATOM 898 C CA . LEU A 1 115 ? 4.486 -4.344 -11.830 1.00 83.00 115 LEU A CA 1
ATOM 899 C C . LEU A 1 115 ? 4.373 -2.865 -12.192 1.00 83.00 115 LEU A C 1
ATOM 901 O O . LEU A 1 115 ? 5.327 -2.118 -11.975 1.00 83.00 115 LEU A O 1
ATOM 905 N N . ILE A 1 116 ? 3.209 -2.434 -12.677 1.00 84.00 116 ILE A N 1
ATOM 906 C CA . ILE A 1 116 ? 2.921 -1.027 -12.959 1.00 84.00 116 ILE A CA 1
ATOM 907 C C . ILE A 1 116 ? 3.049 -0.193 -11.691 1.00 84.00 116 ILE A C 1
ATOM 909 O O . ILE A 1 116 ? 3.723 0.836 -11.701 1.00 84.00 116 ILE A O 1
ATOM 913 N N . GLY A 1 117 ? 2.440 -0.641 -10.588 1.00 79.50 117 GLY A N 1
ATOM 914 C CA . GLY A 1 117 ? 2.475 0.101 -9.335 1.00 79.50 117 GLY A CA 1
ATOM 915 C C . GLY A 1 117 ? 3.902 0.319 -8.827 1.00 79.50 117 GLY A C 1
ATOM 916 O O . GLY A 1 117 ? 4.260 1.418 -8.409 1.00 79.50 117 GLY A O 1
ATOM 917 N N . ARG A 1 118 ? 4.747 -0.713 -8.917 1.00 84.12 118 ARG A N 1
ATOM 918 C CA . ARG A 1 118 ? 6.166 -0.637 -8.541 1.00 84.12 118 ARG A CA 1
ATOM 919 C C . ARG A 1 118 ? 6.987 0.213 -9.509 1.00 84.12 118 ARG A C 1
ATOM 921 O O . ARG A 1 118 ? 7.794 1.018 -9.061 1.00 84.12 118 ARG A O 1
ATOM 928 N N . ALA A 1 119 ? 6.772 0.061 -10.813 1.00 88.19 119 ALA A N 1
ATOM 929 C CA . ALA A 1 119 ? 7.463 0.849 -11.828 1.00 88.19 119 ALA A CA 1
ATOM 930 C C . ALA A 1 119 ? 7.147 2.345 -11.693 1.00 88.19 119 ALA A C 1
ATOM 932 O O . ALA A 1 119 ? 8.054 3.165 -11.778 1.00 88.19 119 ALA A O 1
ATOM 933 N N . PHE A 1 120 ? 5.895 2.702 -11.396 1.00 83.44 120 PHE A N 1
ATOM 934 C CA . PHE A 1 120 ? 5.496 4.090 -11.170 1.00 83.44 120 PHE A CA 1
ATOM 935 C C . PHE A 1 120 ? 6.192 4.715 -9.958 1.00 83.44 120 PHE A C 1
ATOM 937 O O . PHE A 1 120 ? 6.658 5.847 -10.026 1.00 83.44 120 PHE A O 1
ATOM 944 N N . VAL A 1 121 ? 6.306 3.963 -8.858 1.00 82.94 121 VAL A N 1
ATOM 945 C CA . VAL A 1 121 ? 7.047 4.402 -7.666 1.00 82.94 121 VAL A CA 1
ATOM 946 C C . VAL A 1 121 ? 8.514 4.672 -8.002 1.00 82.94 121 VAL A C 1
ATOM 948 O O . VAL A 1 121 ? 9.049 5.697 -7.582 1.00 82.94 121 VAL A O 1
ATOM 951 N N . HIS A 1 122 ? 9.158 3.787 -8.768 1.00 87.00 122 HIS A N 1
ATOM 952 C CA . HIS A 1 122 ? 10.554 3.959 -9.185 1.00 87.00 122 HIS A CA 1
ATOM 953 C C . HIS A 1 122 ? 10.728 5.103 -10.189 1.00 87.00 122 HIS A C 1
ATOM 955 O O . HIS A 1 122 ? 11.748 5.786 -10.164 1.00 87.00 122 HIS A O 1
ATOM 961 N N . ALA A 1 123 ? 9.723 5.352 -11.030 1.00 87.88 123 ALA A N 1
ATOM 962 C CA . ALA A 1 123 ? 9.694 6.476 -11.956 1.00 87.88 123 ALA A CA 1
ATOM 963 C C . ALA A 1 123 ? 9.447 7.826 -11.275 1.00 87.88 123 ALA A C 1
ATOM 965 O O . ALA A 1 123 ? 9.591 8.839 -11.946 1.00 87.88 123 ALA A O 1
ATOM 966 N N . ALA A 1 124 ? 9.130 7.879 -9.975 1.00 81.62 124 ALA A N 1
ATOM 967 C CA . ALA A 1 124 ? 8.714 9.097 -9.273 1.00 81.62 124 ALA A CA 1
ATOM 968 C C . ALA A 1 124 ? 9.777 10.213 -9.184 1.00 81.62 124 ALA A C 1
ATOM 970 O O . ALA A 1 124 ? 9.586 11.166 -8.445 1.00 81.62 124 ALA A O 1
ATOM 971 N N . HIS A 1 125 ? 10.909 10.108 -9.877 1.00 81.19 125 HIS A N 1
ATOM 972 C CA . HIS A 1 125 ? 11.870 11.201 -10.064 1.00 81.19 125 HIS A CA 1
ATOM 973 C C . HIS A 1 125 ? 12.127 11.525 -11.547 1.00 81.19 125 HIS A C 1
ATOM 975 O O . HIS A 1 125 ? 12.930 12.401 -11.859 1.00 81.19 125 HIS A O 1
ATOM 981 N N . HIS A 1 126 ? 11.433 10.837 -12.453 1.00 85.00 126 HIS A N 1
ATOM 982 C CA . HIS A 1 126 ? 11.541 10.941 -13.904 1.00 85.00 126 HIS A CA 1
ATOM 983 C C . HIS A 1 126 ? 10.208 11.433 -14.462 1.00 85.00 126 HIS A C 1
ATOM 985 O O . HIS A 1 126 ? 9.241 10.671 -14.559 1.00 85.00 126 HIS A O 1
ATOM 991 N N . ILE A 1 127 ? 10.159 12.725 -14.799 1.00 80.12 127 ILE A N 1
ATOM 992 C CA . ILE A 1 127 ? 8.927 13.438 -15.173 1.00 80.12 127 ILE A CA 1
ATOM 993 C C . ILE A 1 127 ? 8.241 12.767 -16.365 1.00 80.12 127 ILE A C 1
ATOM 995 O O . ILE A 1 127 ? 7.079 12.391 -16.246 1.00 80.12 127 ILE A O 1
ATOM 999 N N . ASP A 1 128 ? 8.964 12.536 -17.462 1.00 82.19 128 ASP A N 1
ATOM 1000 C CA . ASP A 1 128 ? 8.385 12.005 -18.704 1.00 82.19 128 ASP A CA 1
ATOM 1001 C C . ASP A 1 128 ? 7.772 10.610 -18.504 1.00 82.19 128 ASP A C 1
ATOM 1003 O O . ASP A 1 128 ? 6.676 10.310 -18.978 1.00 82.19 128 ASP A O 1
ATOM 1007 N N . THR A 1 129 ? 8.457 9.748 -17.749 1.00 84.19 129 THR A N 1
ATOM 1008 C CA . THR A 1 129 ? 7.977 8.392 -17.461 1.00 84.19 129 THR A CA 1
ATOM 1009 C C . THR A 1 129 ? 6.784 8.415 -16.502 1.00 84.19 129 THR A C 1
ATOM 1011 O O . THR A 1 129 ? 5.819 7.671 -16.684 1.00 84.19 129 THR A O 1
ATOM 1014 N N . THR A 1 130 ? 6.809 9.298 -15.501 1.00 78.44 130 THR A N 1
ATOM 1015 C CA . THR A 1 130 ? 5.682 9.508 -14.582 1.00 78.44 130 THR A CA 1
ATOM 1016 C C . THR A 1 130 ? 4.464 10.069 -15.315 1.00 78.44 130 THR A C 1
ATOM 1018 O O . THR A 1 130 ? 3.341 9.630 -15.073 1.00 78.44 130 THR A O 1
ATOM 1021 N N . GLU A 1 131 ? 4.657 11.002 -16.244 1.00 76.69 131 GLU A N 1
ATOM 1022 C CA . GLU A 1 131 ? 3.584 11.573 -17.054 1.00 76.69 131 GLU A CA 1
ATOM 1023 C C . GLU A 1 131 ? 2.966 10.526 -17.983 1.00 76.69 131 GLU A C 1
ATOM 1025 O O . GLU A 1 131 ? 1.741 10.403 -18.033 1.00 76.69 131 GLU A O 1
ATOM 1030 N N . TYR A 1 132 ? 3.789 9.696 -18.631 1.00 81.50 132 TYR A N 1
ATOM 1031 C CA . TYR A 1 132 ? 3.311 8.565 -19.428 1.00 81.50 132 TYR A CA 1
ATOM 1032 C C . TYR A 1 132 ? 2.385 7.642 -18.619 1.00 81.50 132 TYR A C 1
ATOM 1034 O O . TYR A 1 132 ? 1.265 7.327 -19.039 1.00 81.50 132 TYR A O 1
ATOM 1042 N N . PHE A 1 133 ? 2.811 7.245 -17.420 1.00 79.25 133 PHE A N 1
ATOM 1043 C CA . PHE A 1 133 ? 1.983 6.439 -16.528 1.00 79.25 133 PHE A CA 1
ATOM 1044 C C . PHE A 1 133 ? 0.730 7.195 -16.048 1.00 79.25 133 PHE A C 1
ATOM 1046 O O . PHE A 1 133 ? -0.347 6.608 -15.957 1.00 79.25 133 PHE A O 1
ATOM 1053 N N . ALA A 1 134 ? 0.823 8.498 -15.779 1.00 71.00 134 ALA A N 1
ATOM 1054 C CA . ALA A 1 134 ? -0.325 9.297 -15.355 1.00 71.00 134 ALA A CA 1
ATOM 1055 C C . ALA A 1 134 ? -1.402 9.416 -16.447 1.00 71.00 134 ALA A C 1
ATOM 1057 O O . ALA A 1 134 ? -2.596 9.314 -16.155 1.00 71.00 134 ALA A O 1
ATOM 1058 N N . LEU A 1 135 ? -0.987 9.587 -17.706 1.00 70.75 135 LEU A N 1
ATOM 1059 C CA . LEU A 1 135 ? -1.870 9.634 -18.875 1.00 70.75 135 LEU A CA 1
ATOM 1060 C C . LEU A 1 135 ? -2.537 8.282 -19.144 1.00 70.75 135 LEU A C 1
ATOM 1062 O O . LEU A 1 135 ? -3.698 8.214 -19.551 1.00 70.75 135 LEU A O 1
ATOM 1066 N N . THR A 1 136 ? -1.829 7.197 -18.846 1.00 71.62 136 THR A N 1
ATOM 1067 C CA . THR A 1 136 ? -2.320 5.824 -18.969 1.00 71.62 136 THR A CA 1
ATOM 1068 C C . THR A 1 136 ? -3.130 5.442 -17.723 1.00 71.62 136 THR A C 1
ATOM 1070 O O . THR A 1 136 ? -2.795 4.480 -17.048 1.00 71.62 136 THR A O 1
ATOM 1073 N N . GLY A 1 137 ? -4.163 6.229 -17.376 1.00 60.09 137 GLY A N 1
ATOM 1074 C CA . GLY A 1 137 ? -4.788 6.391 -16.042 1.00 60.09 137 GLY A CA 1
ATOM 1075 C C . GLY A 1 137 ? -5.057 5.167 -15.139 1.00 60.09 137 GLY A C 1
ATOM 1076 O O . GLY A 1 137 ? -5.247 5.341 -13.933 1.00 60.09 137 GLY A O 1
ATOM 1077 N N . THR A 1 138 ? -5.016 3.936 -15.651 1.00 63.66 138 THR A N 1
ATOM 1078 C CA . THR A 1 138 ? -4.878 2.714 -14.837 1.00 63.66 138 THR A CA 1
ATOM 1079 C C . THR A 1 138 ? -3.580 2.700 -14.021 1.00 63.66 138 THR A C 1
ATOM 1081 O O . THR A 1 138 ? -3.568 2.236 -12.885 1.00 63.66 138 THR A O 1
ATOM 1084 N N . CYS A 1 139 ? -2.497 3.266 -14.555 1.00 68.19 139 CYS A N 1
ATOM 1085 C CA . CYS A 1 139 ? -1.172 3.225 -13.949 1.00 68.19 139 CYS A CA 1
ATOM 1086 C C . CYS A 1 139 ? -1.002 4.225 -12.799 1.00 68.19 139 CYS A C 1
ATOM 1088 O O . CYS A 1 139 ? -0.354 3.896 -11.805 1.00 68.19 139 CYS A O 1
ATOM 1090 N N . PHE A 1 140 ? -1.649 5.396 -12.879 1.00 69.25 140 PHE A N 1
ATOM 1091 C CA . PHE A 1 140 ? -1.666 6.363 -11.777 1.00 69.25 140 PHE A CA 1
ATOM 1092 C C . PHE A 1 140 ? -2.269 5.758 -10.508 1.00 69.25 140 PHE A C 1
ATOM 1094 O O . PHE A 1 140 ? -1.680 5.853 -9.436 1.00 69.25 140 PHE A O 1
ATOM 1101 N N . THR A 1 141 ? -3.426 5.103 -10.632 1.00 68.94 141 THR A N 1
ATOM 1102 C CA . THR A 1 141 ? -4.142 4.531 -9.484 1.00 68.94 141 THR A CA 1
ATOM 1103 C C . THR A 1 141 ? -3.312 3.444 -8.806 1.00 68.94 141 THR A C 1
ATOM 1105 O O . THR A 1 141 ? -3.030 3.551 -7.614 1.00 68.94 141 THR A O 1
ATOM 1108 N N . CYS A 1 142 ? -2.823 2.464 -9.572 1.00 70.81 142 CYS A N 1
ATOM 1109 C CA . CYS A 1 142 ? -2.009 1.373 -9.032 1.00 70.81 142 CYS A CA 1
ATOM 1110 C C . CYS A 1 142 ? -0.705 1.876 -8.401 1.00 70.81 142 CYS A C 1
ATOM 1112 O O . CYS A 1 142 ? -0.303 1.402 -7.341 1.00 70.81 142 CYS A O 1
ATOM 1114 N N . GLY A 1 143 ? -0.045 2.854 -9.021 1.00 71.00 143 GLY A N 1
ATOM 1115 C CA . GLY A 1 143 ? 1.198 3.414 -8.507 1.00 71.00 143 GLY A CA 1
ATOM 1116 C C . GLY A 1 143 ? 1.020 4.298 -7.274 1.00 71.00 143 GLY A C 1
ATOM 1117 O O . GLY A 1 143 ? 1.807 4.197 -6.333 1.00 71.00 143 GLY A O 1
ATOM 1118 N N . PHE A 1 144 ? -0.040 5.105 -7.226 1.00 74.31 144 PHE A N 1
ATOM 1119 C CA . PHE A 1 144 ? -0.373 5.926 -6.061 1.00 74.31 144 PHE A CA 1
ATOM 1120 C C . PHE A 1 144 ? -0.786 5.055 -4.862 1.00 74.31 144 PHE A C 1
ATOM 1122 O O . PHE A 1 144 ? -0.312 5.262 -3.743 1.00 74.31 144 PHE A O 1
ATOM 1129 N N . GLU A 1 145 ? -1.592 4.014 -5.101 1.00 75.75 145 GLU A N 1
ATOM 1130 C CA . GLU A 1 145 ? -1.916 2.989 -4.102 1.00 75.75 145 GLU A CA 1
ATOM 1131 C C . GLU A 1 145 ? -0.668 2.266 -3.599 1.00 75.75 145 GLU A C 1
ATOM 1133 O O . GLU A 1 145 ? -0.497 2.092 -2.389 1.00 75.75 145 GLU A O 1
ATOM 1138 N N . LYS A 1 146 ? 0.231 1.870 -4.510 1.00 78.25 146 LYS A N 1
ATOM 1139 C CA . LYS A 1 146 ? 1.463 1.170 -4.149 1.00 78.25 146 LYS A CA 1
ATOM 1140 C C . LYS A 1 146 ? 2.378 2.050 -3.311 1.00 78.25 146 LYS A C 1
ATOM 1142 O O . LYS A 1 146 ? 2.867 1.580 -2.285 1.00 78.25 146 LYS A O 1
ATOM 1147 N N . ALA A 1 147 ? 2.565 3.312 -3.700 1.00 79.56 147 ALA A N 1
ATOM 1148 C CA . ALA A 1 147 ? 3.354 4.285 -2.950 1.00 79.56 147 ALA A CA 1
ATOM 1149 C C . ALA A 1 147 ? 2.830 4.436 -1.512 1.00 79.56 147 ALA A C 1
ATOM 1151 O O . ALA A 1 147 ? 3.613 4.420 -0.561 1.00 79.56 147 ALA A O 1
ATOM 1152 N N . ALA A 1 148 ? 1.505 4.479 -1.340 1.00 78.88 148 ALA A N 1
ATOM 1153 C CA . ALA A 1 148 ? 0.875 4.524 -0.026 1.00 78.88 148 ALA A CA 1
ATOM 1154 C C . ALA A 1 148 ? 1.013 3.218 0.766 1.00 78.88 148 ALA A C 1
ATOM 1156 O O . ALA A 1 148 ? 1.311 3.251 1.960 1.00 78.88 148 ALA A O 1
ATOM 1157 N N . GLN A 1 149 ? 0.866 2.067 0.107 1.00 74.75 149 GLN A N 1
ATOM 1158 C CA . GLN A 1 149 ? 1.040 0.750 0.721 1.00 74.75 149 GLN A CA 1
ATOM 1159 C C . GLN A 1 149 ? 2.456 0.558 1.282 1.00 74.75 149 GLN A C 1
ATOM 1161 O O . GLN A 1 149 ? 2.620 0.035 2.386 1.00 74.75 149 GLN A O 1
ATOM 1166 N N . ILE A 1 150 ? 3.481 0.959 0.526 1.00 74.06 150 ILE A N 1
ATOM 1167 C CA . ILE A 1 150 ? 4.887 0.819 0.929 1.00 74.06 150 ILE A CA 1
ATOM 1168 C C . ILE A 1 150 ? 5.383 1.990 1.788 1.00 74.06 150 ILE A C 1
ATOM 1170 O O . ILE A 1 150 ? 6.539 1.978 2.200 1.00 74.06 150 ILE A O 1
ATOM 1174 N N . GLY A 1 151 ? 4.539 2.991 2.058 1.00 71.94 151 GLY A N 1
ATOM 1175 C CA . GLY A 1 151 ? 4.900 4.153 2.871 1.00 71.94 151 GLY A CA 1
ATOM 1176 C C . GLY A 1 151 ? 5.896 5.111 2.206 1.00 71.94 151 GLY A C 1
ATOM 1177 O O . GLY A 1 151 ? 6.567 5.859 2.913 1.00 71.94 151 GLY A O 1
ATOM 1178 N N . SER A 1 152 ? 6.019 5.105 0.872 1.00 79.25 152 SER A N 1
ATOM 1179 C CA . SER A 1 152 ? 6.948 5.992 0.160 1.00 79.25 152 SER A CA 1
ATOM 1180 C C . SER A 1 152 ? 6.392 7.413 0.085 1.00 79.25 152 SER A C 1
ATOM 1182 O O . SER A 1 152 ? 5.746 7.804 -0.890 1.00 79.25 152 SER A O 1
ATOM 1184 N N . MET A 1 153 ? 6.642 8.194 1.136 1.00 78.19 153 MET A N 1
ATOM 1185 C CA . MET A 1 153 ? 6.148 9.565 1.239 1.00 78.19 153 MET A CA 1
ATOM 1186 C C . MET A 1 153 ? 6.742 10.482 0.161 1.00 78.19 153 MET A C 1
ATOM 1188 O O . MET A 1 153 ? 6.010 11.255 -0.445 1.00 78.19 153 MET A O 1
ATOM 1192 N N . GLY A 1 154 ? 8.038 10.346 -0.146 1.00 74.56 154 GLY A N 1
ATOM 1193 C CA . GLY A 1 154 ? 8.687 11.133 -1.201 1.00 74.56 154 GLY A CA 1
ATOM 1194 C C . GLY A 1 154 ? 8.079 10.880 -2.583 1.00 74.56 154 GLY A C 1
ATOM 1195 O O . GLY A 1 154 ? 7.800 11.829 -3.313 1.00 74.56 154 GLY A O 1
ATOM 1196 N N . SER A 1 155 ? 7.787 9.614 -2.914 1.00 73.25 155 SER A N 1
ATOM 1197 C CA . SER A 1 155 ? 7.064 9.283 -4.146 1.00 73.25 155 SER A CA 1
ATOM 1198 C C . SER A 1 155 ? 5.643 9.844 -4.108 1.00 73.25 155 SER A C 1
ATOM 1200 O O . SER A 1 155 ? 5.219 10.453 -5.077 1.00 73.25 155 SER A O 1
ATOM 1202 N N . LEU A 1 156 ? 4.907 9.699 -3.001 1.00 75.88 156 LEU A N 1
ATOM 1203 C CA . LEU A 1 156 ? 3.546 10.236 -2.887 1.00 75.88 156 LEU A CA 1
ATOM 1204 C C . LEU A 1 156 ? 3.482 11.754 -3.052 1.00 75.88 156 LEU A C 1
ATOM 1206 O O . LEU A 1 156 ? 2.616 12.228 -3.779 1.00 75.88 156 LEU A O 1
ATOM 1210 N N . GLU A 1 157 ? 4.372 12.510 -2.409 1.00 75.69 157 GLU A N 1
ATOM 1211 C CA . GLU A 1 157 ? 4.423 13.969 -2.544 1.00 75.69 157 GLU A CA 1
ATOM 1212 C C . GLU A 1 157 ? 4.777 14.379 -3.966 1.00 75.69 157 GLU A C 1
ATOM 1214 O O . GLU A 1 157 ? 4.123 15.254 -4.525 1.00 75.69 157 GLU A O 1
ATOM 1219 N N . HIS A 1 158 ? 5.779 13.739 -4.569 1.00 72.69 158 HIS A N 1
ATOM 1220 C CA . HIS A 1 158 ? 6.176 14.051 -5.936 1.00 72.69 158 HIS A CA 1
ATOM 1221 C C . HIS A 1 158 ? 5.051 13.734 -6.924 1.00 72.69 158 HIS A C 1
ATOM 1223 O O . HIS A 1 158 ? 4.659 14.592 -7.709 1.00 72.69 158 HIS A O 1
ATOM 1229 N N . LEU A 1 159 ? 4.451 12.547 -6.821 1.00 74.19 159 LEU A N 1
ATOM 1230 C CA . LEU A 1 159 ? 3.307 12.144 -7.636 1.00 74.19 159 LEU A CA 1
ATOM 1231 C C . LEU A 1 159 ? 2.105 13.067 -7.410 1.00 74.19 159 LEU A C 1
ATOM 1233 O O . LEU A 1 159 ? 1.426 13.442 -8.359 1.00 74.19 159 LEU A O 1
ATOM 1237 N N . TYR A 1 160 ? 1.842 13.471 -6.167 1.00 73.12 160 TYR A N 1
ATOM 1238 C CA . TYR A 1 160 ? 0.757 14.392 -5.853 1.00 73.12 160 TYR A CA 1
ATOM 1239 C C . TYR A 1 160 ? 1.040 15.822 -6.325 1.00 73.12 160 TYR A C 1
ATOM 1241 O O . TYR A 1 160 ? 0.105 16.520 -6.682 1.00 73.12 160 TYR A O 1
ATOM 1249 N N . ASN A 1 161 ? 2.280 16.298 -6.359 1.00 73.25 161 ASN A N 1
ATOM 1250 C CA . ASN A 1 161 ? 2.576 17.680 -6.743 1.00 73.25 161 ASN A CA 1
ATOM 1251 C C . ASN A 1 161 ? 2.799 17.823 -8.254 1.00 73.25 161 ASN A C 1
ATOM 1253 O O . ASN A 1 161 ? 2.151 18.653 -8.889 1.00 73.25 161 ASN A O 1
ATOM 1257 N N . GLU A 1 162 ? 3.645 16.982 -8.846 1.00 66.75 162 GLU A N 1
ATOM 1258 C CA . GLU A 1 162 ? 4.044 17.075 -10.256 1.00 66.75 162 GLU A CA 1
ATOM 1259 C C . GLU A 1 162 ? 2.932 16.639 -11.205 1.00 66.75 162 GLU A C 1
ATOM 1261 O O . GLU A 1 162 ? 2.595 17.363 -12.145 1.00 66.75 162 GLU A O 1
ATOM 1266 N N . VAL A 1 163 ? 2.269 15.508 -10.926 1.00 63.19 163 VAL A N 1
ATOM 1267 C CA . VAL A 1 163 ? 1.139 15.072 -11.763 1.00 63.19 163 VAL A CA 1
ATOM 1268 C C . VAL A 1 163 ? 0.019 16.101 -11.692 1.00 63.19 163 VAL A C 1
ATOM 1270 O O . VAL A 1 163 ? -0.660 16.332 -12.687 1.00 63.19 163 VAL A O 1
ATOM 1273 N N . CYS A 1 164 ? -0.157 16.778 -10.556 1.00 57.88 164 CYS A N 1
ATOM 1274 C CA . CYS A 1 164 ? -1.203 17.781 -10.386 1.00 57.88 164 CYS A CA 1
ATOM 1275 C C . CYS A 1 164 ? -0.870 19.111 -11.054 1.00 57.88 164 CYS A C 1
ATOM 1277 O O . CYS A 1 164 ? -1.775 19.733 -11.606 1.00 57.88 164 CYS A O 1
ATOM 1279 N N . ALA A 1 165 ? 0.399 19.514 -11.067 1.00 56.97 165 ALA A N 1
ATOM 1280 C CA . ALA A 1 165 ? 0.860 20.669 -11.826 1.00 56.97 165 ALA A CA 1
ATOM 1281 C C . ALA A 1 165 ? 0.757 20.431 -13.347 1.00 56.97 165 ALA A C 1
ATOM 1283 O O . ALA A 1 165 ? 0.230 21.287 -14.066 1.00 56.97 165 ALA A O 1
ATOM 1284 N N . SER A 1 166 ? 1.170 19.252 -13.835 1.00 56.97 166 SER A N 1
ATOM 1285 C CA . SER A 1 166 ? 1.069 18.908 -15.262 1.00 56.97 166 SER A CA 1
ATOM 1286 C C . SER A 1 166 ? -0.392 18.727 -15.711 1.00 56.97 166 SER A C 1
ATOM 1288 O O . SER A 1 166 ? -0.841 19.372 -16.663 1.00 56.97 166 SER A O 1
ATOM 1290 N N . THR A 1 167 ? -1.212 17.958 -14.978 1.00 52.00 167 THR A N 1
ATOM 1291 C CA . THR A 1 167 ? -2.627 17.753 -15.362 1.00 52.00 167 THR A CA 1
ATOM 1292 C C . THR A 1 167 ? -3.469 19.023 -15.278 1.00 52.00 167 THR A C 1
ATOM 1294 O O . THR A 1 167 ? -4.322 19.218 -16.142 1.00 52.00 167 THR A O 1
ATOM 1297 N N . MET A 1 168 ? -3.211 19.943 -14.335 1.00 49.47 168 MET A N 1
ATOM 1298 C CA . MET A 1 168 ? -3.868 21.263 -14.327 1.00 49.47 168 MET A CA 1
ATOM 1299 C C . MET A 1 168 ? -3.625 22.056 -15.621 1.00 49.47 168 MET A C 1
ATOM 1301 O O . MET A 1 168 ? -4.487 22.839 -16.019 1.00 49.47 168 MET A O 1
ATOM 1305 N N . SER A 1 169 ? -2.509 21.812 -16.311 1.00 45.00 169 SER A N 1
ATOM 1306 C CA . SER A 1 169 ? -2.171 22.446 -17.590 1.00 45.00 169 SER A CA 1
ATOM 1307 C C . SER A 1 169 ? -2.887 21.796 -18.791 1.00 45.00 169 SER A C 1
ATOM 1309 O O . SER A 1 169 ? -3.184 22.477 -19.772 1.00 45.00 169 SER A O 1
ATOM 1311 N N . LEU A 1 170 ? -3.249 20.509 -18.697 1.00 45.97 170 LEU A N 1
ATOM 1312 C CA . LEU A 1 170 ? -3.930 19.724 -19.746 1.00 45.97 170 LEU A CA 1
ATOM 1313 C C . LEU A 1 170 ? -5.475 19.688 -19.615 1.00 45.97 170 LEU A C 1
ATOM 1315 O O . LEU A 1 170 ? -6.175 19.156 -20.480 1.00 45.97 170 LEU A O 1
ATOM 1319 N N . ASN A 1 171 ? -6.040 20.272 -18.556 1.00 47.06 171 ASN A N 1
ATOM 1320 C CA . ASN A 1 171 ? -7.370 19.921 -18.038 1.00 47.06 171 ASN A CA 1
ATOM 1321 C C . ASN A 1 171 ? -8.619 20.440 -18.779 1.00 47.06 171 ASN A C 1
ATOM 1323 O O . ASN A 1 171 ? -9.732 20.072 -18.414 1.00 47.06 171 ASN A O 1
ATOM 1327 N N . LYS A 1 172 ? -8.525 21.203 -19.874 1.00 49.09 172 LYS A N 1
ATOM 1328 C CA . LYS A 1 172 ? -9.746 21.767 -20.498 1.00 49.09 172 LYS A CA 1
ATOM 1329 C C . LYS A 1 172 ? -10.678 20.756 -21.192 1.00 49.09 172 LYS A C 1
ATOM 1331 O O . LYS A 1 172 ? -11.805 21.123 -21.512 1.00 49.09 172 LYS A O 1
ATOM 1336 N N . ALA A 1 173 ? -10.246 19.514 -21.424 1.00 38.91 173 ALA A N 1
ATOM 1337 C CA . ALA A 1 173 ? -11.046 18.498 -22.125 1.00 38.91 173 ALA A CA 1
ATOM 1338 C C . ALA A 1 173 ? -11.430 17.272 -21.270 1.00 38.91 173 ALA A C 1
ATOM 1340 O O . ALA A 1 173 ? -12.357 16.553 -21.640 1.00 38.91 173 ALA A O 1
ATOM 1341 N N . PHE A 1 174 ? -10.772 17.040 -20.126 1.00 40.78 174 PHE A N 1
ATOM 1342 C CA . PHE A 1 174 ? -10.894 15.783 -19.365 1.00 40.78 174 PHE A CA 1
ATOM 1343 C C . PHE A 1 174 ? -11.324 15.936 -17.897 1.00 40.78 174 PHE A C 1
ATOM 1345 O O . PHE A 1 174 ? -11.544 14.920 -17.235 1.00 40.78 174 PHE A O 1
ATOM 1352 N N . ASP A 1 175 ? -11.534 17.171 -17.426 1.00 52.34 175 ASP A N 1
ATOM 1353 C CA . ASP A 1 175 ? -11.720 17.566 -16.017 1.00 52.34 175 ASP A CA 1
ATOM 1354 C C . ASP A 1 175 ? -12.595 16.632 -15.161 1.00 52.34 175 ASP A C 1
ATOM 1356 O O . ASP A 1 175 ? -12.304 16.399 -13.991 1.00 52.34 175 ASP A O 1
ATOM 1360 N N . LYS A 1 176 ? -13.671 16.060 -15.710 1.00 53.44 176 LYS A N 1
ATOM 1361 C CA . LYS A 1 176 ? -14.603 15.240 -14.920 1.00 53.44 176 LYS A CA 1
ATOM 1362 C C . LYS A 1 176 ? -14.144 13.791 -14.727 1.00 53.44 176 LYS A C 1
ATOM 1364 O O . LYS A 1 176 ? -14.421 13.200 -13.684 1.00 53.44 176 LYS A O 1
ATOM 1369 N N . ALA A 1 177 ? -13.469 13.210 -15.717 1.00 47.59 177 ALA A N 1
ATOM 1370 C CA . ALA A 1 177 ? -12.979 11.834 -15.642 1.00 47.59 177 ALA A CA 1
ATOM 1371 C C . ALA A 1 177 ? -11.688 11.760 -14.816 1.00 47.59 177 ALA A C 1
ATOM 1373 O O . ALA A 1 177 ? -11.566 10.896 -13.951 1.00 47.59 177 ALA A O 1
ATOM 1374 N N . THR A 1 178 ? -10.778 12.720 -15.007 1.00 55.16 178 THR A N 1
ATOM 1375 C CA . THR A 1 178 ? -9.527 12.824 -14.242 1.00 55.16 178 THR A CA 1
ATOM 1376 C C . THR A 1 178 ? -9.773 13.144 -12.772 1.00 55.16 178 THR A C 1
ATOM 1378 O O . THR A 1 178 ? -9.155 12.521 -11.913 1.00 55.16 178 THR A O 1
ATOM 1381 N N . GLN A 1 179 ? -10.719 14.034 -12.441 1.00 60.53 179 GLN A N 1
ATOM 1382 C CA . GLN A 1 179 ? -11.090 14.280 -11.040 1.00 60.53 179 GLN A CA 1
ATOM 1383 C C . GLN A 1 179 ? -11.689 13.044 -10.362 1.00 60.53 179 GLN A C 1
ATOM 1385 O O . GLN A 1 179 ? -11.365 12.766 -9.207 1.00 60.53 179 GLN A O 1
ATOM 1390 N N . LYS A 1 180 ? -12.531 12.284 -11.074 1.00 62.75 180 LYS A N 1
ATOM 1391 C CA . LYS A 1 180 ? -13.119 11.051 -10.542 1.00 62.75 180 LYS A CA 1
ATOM 1392 C C . LYS A 1 180 ? -12.044 9.996 -10.273 1.00 62.75 180 LYS A C 1
ATOM 1394 O O . LYS A 1 180 ? -11.955 9.531 -9.140 1.00 62.75 180 LYS A O 1
ATOM 1399 N N . ILE A 1 181 ? -11.194 9.701 -11.261 1.00 59.75 181 ILE A N 1
ATOM 1400 C CA . ILE A 1 181 ? -10.077 8.754 -11.112 1.00 59.75 181 ILE A CA 1
ATOM 1401 C C . ILE A 1 181 ? -9.194 9.182 -9.941 1.00 59.75 181 ILE A C 1
ATOM 1403 O O . ILE A 1 181 ? -8.947 8.390 -9.048 1.00 59.75 181 ILE A O 1
ATOM 1407 N N . ARG A 1 182 ? -8.825 10.464 -9.857 1.00 64.94 182 ARG A N 1
ATOM 1408 C CA . ARG A 1 182 ? -8.011 10.997 -8.758 1.00 64.94 182 ARG A CA 1
ATOM 1409 C C . ARG A 1 182 ? -8.652 10.808 -7.384 1.00 64.94 182 ARG A C 1
ATOM 1411 O O . ARG A 1 182 ? -7.959 10.444 -6.437 1.00 64.94 182 ARG A O 1
ATOM 1418 N N . SER A 1 183 ? -9.954 11.065 -7.255 1.00 64.75 183 SER A N 1
ATOM 1419 C CA . SER A 1 183 ? -10.661 10.835 -5.992 1.00 64.75 183 SER A CA 1
ATOM 1420 C C . SER A 1 183 ? -10.661 9.354 -5.609 1.00 64.75 183 SER A C 1
ATOM 1422 O O . SER A 1 183 ? -10.401 9.030 -4.454 1.00 64.75 183 SER A O 1
ATOM 1424 N N . GLU A 1 184 ? -10.850 8.460 -6.583 1.00 68.31 184 GLU A N 1
ATOM 1425 C CA . GLU A 1 184 ? -10.804 7.009 -6.391 1.00 68.31 184 GLU A CA 1
ATOM 1426 C C . GLU A 1 184 ? -9.389 6.536 -6.021 1.00 68.31 184 GLU A C 1
ATOM 1428 O O . GLU A 1 184 ? -9.247 5.790 -5.055 1.00 68.31 184 GLU A O 1
ATOM 1433 N N . SER A 1 185 ? -8.337 7.040 -6.679 1.00 68.75 185 SER A N 1
ATOM 1434 C CA . SER A 1 185 ? -6.942 6.702 -6.367 1.00 68.75 185 SER A CA 1
ATOM 1435 C C . SER A 1 185 ? -6.525 7.177 -4.978 1.00 68.75 185 SER A C 1
ATOM 1437 O O . SER A 1 185 ? -5.853 6.448 -4.257 1.00 68.75 185 SER A O 1
ATOM 1439 N N . ILE A 1 186 ? -6.927 8.386 -4.567 1.00 70.38 186 ILE A N 1
ATOM 1440 C CA . ILE A 1 186 ? -6.616 8.894 -3.223 1.00 70.38 186 ILE A CA 1
ATOM 1441 C C . ILE A 1 186 ? -7.355 8.085 -2.156 1.00 70.38 186 ILE A C 1
ATOM 1443 O O . ILE A 1 186 ? -6.767 7.729 -1.136 1.00 70.38 186 ILE A O 1
ATOM 1447 N N . ILE A 1 187 ? -8.624 7.755 -2.403 1.00 68.94 187 ILE A N 1
ATOM 1448 C CA . ILE A 1 187 ? -9.412 6.877 -1.535 1.00 68.94 187 ILE A CA 1
ATOM 1449 C C . ILE A 1 187 ? -8.740 5.508 -1.403 1.00 68.94 187 ILE A C 1
ATOM 1451 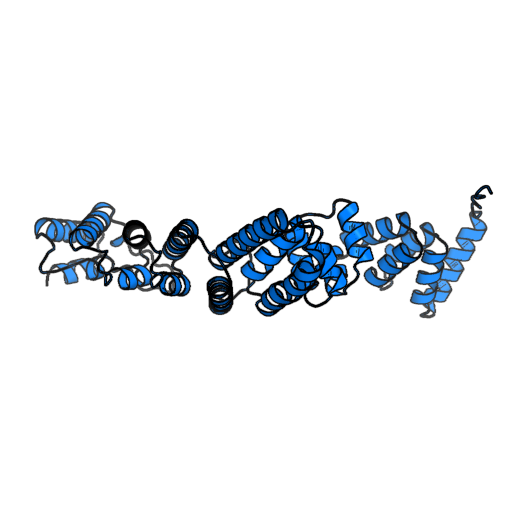O O . ILE A 1 187 ? -8.605 4.986 -0.294 1.00 68.94 187 ILE A O 1
ATOM 1455 N N . ALA A 1 188 ? -8.308 4.926 -2.518 1.00 71.88 188 ALA A N 1
ATOM 1456 C CA . ALA A 1 188 ? -7.692 3.615 -2.527 1.00 71.88 188 ALA A CA 1
ATOM 1457 C C . ALA A 1 188 ? -6.307 3.629 -1.867 1.00 71.88 188 ALA A C 1
ATOM 1459 O O . ALA A 1 188 ? -6.021 2.749 -1.060 1.00 71.88 188 ALA A O 1
ATOM 1460 N N . ALA A 1 189 ? -5.498 4.671 -2.081 1.00 74.31 189 ALA A N 1
ATOM 1461 C CA . ALA A 1 189 ? -4.233 4.883 -1.380 1.00 74.31 189 ALA A CA 1
ATOM 1462 C C . ALA A 1 189 ? -4.425 5.068 0.130 1.00 74.31 189 ALA A C 1
ATOM 1464 O O . ALA A 1 189 ? -3.689 4.489 0.928 1.00 74.31 189 ALA A O 1
ATOM 1465 N N . PHE A 1 190 ? -5.458 5.805 0.539 1.00 73.56 190 PHE A N 1
ATOM 1466 C CA . PHE A 1 190 ? -5.821 5.956 1.944 1.00 73.56 190 PHE A CA 1
ATOM 1467 C C . PHE A 1 190 ? -6.223 4.611 2.569 1.00 73.56 190 PHE A C 1
ATOM 1469 O O . PHE A 1 190 ? -5.770 4.266 3.662 1.00 73.56 190 PHE A O 1
ATOM 1476 N N . CYS A 1 191 ? -7.005 3.801 1.847 1.00 71.12 191 CYS A N 1
ATOM 1477 C CA . CYS A 1 191 ? -7.326 2.433 2.254 1.00 71.12 191 CYS A CA 1
ATOM 1478 C C . CYS A 1 191 ? -6.070 1.553 2.328 1.00 71.12 191 CYS A C 1
ATOM 1480 O O . CYS A 1 191 ? -5.892 0.831 3.308 1.00 71.12 191 CYS A O 1
ATOM 1482 N N . ALA A 1 192 ? -5.194 1.621 1.328 1.00 72.62 192 ALA A N 1
ATOM 1483 C CA . ALA A 1 192 ? -3.976 0.824 1.245 1.00 72.62 192 ALA A CA 1
ATOM 1484 C C . ALA A 1 192 ? -3.008 1.139 2.394 1.00 72.62 192 ALA A C 1
ATOM 1486 O O . ALA A 1 192 ? -2.482 0.215 3.013 1.00 72.62 192 ALA A O 1
ATOM 1487 N N . ALA A 1 193 ? -2.842 2.418 2.745 1.00 73.94 193 ALA A N 1
ATOM 1488 C CA . ALA A 1 193 ? -2.038 2.843 3.891 1.00 73.94 193 ALA A CA 1
ATOM 1489 C C . ALA A 1 193 ? -2.614 2.342 5.231 1.00 73.94 193 ALA A C 1
ATOM 1491 O O . ALA A 1 193 ? -1.856 1.962 6.126 1.00 73.94 193 ALA A O 1
ATOM 1492 N N . SER A 1 194 ? -3.948 2.276 5.353 1.00 69.38 194 SER A N 1
ATOM 1493 C CA . SER A 1 194 ? -4.629 1.791 6.565 1.00 69.38 194 SER A CA 1
ATOM 1494 C C . SER A 1 194 ? -4.546 0.274 6.768 1.00 69.38 194 SER A C 1
ATOM 1496 O O . SER A 1 194 ? -4.703 -0.225 7.884 1.00 69.38 194 SER A O 1
ATOM 1498 N N . GLN A 1 195 ? -4.300 -0.493 5.703 1.00 69.06 195 GLN A N 1
ATOM 1499 C CA . GLN A 1 195 ? -4.263 -1.948 5.775 1.00 69.06 195 GLN A CA 1
ATOM 1500 C C . GLN A 1 195 ? -2.885 -2.442 6.228 1.00 69.06 195 GLN A C 1
ATOM 1502 O O . GLN A 1 195 ? -1.834 -2.019 5.743 1.00 69.06 195 GLN A O 1
ATOM 1507 N N . ARG A 1 196 ? -2.871 -3.401 7.161 1.00 61.12 196 ARG A N 1
ATOM 1508 C CA . ARG A 1 196 ? -1.673 -4.191 7.464 1.00 61.12 196 ARG A CA 1
ATOM 1509 C C . ARG A 1 196 ? -1.518 -5.222 6.345 1.00 61.12 196 ARG A C 1
ATOM 1511 O O . ARG A 1 196 ? -2.221 -6.228 6.340 1.00 61.12 196 ARG A O 1
ATOM 1518 N N . GLY A 1 197 ? -0.662 -4.937 5.364 1.00 53.41 197 GLY A N 1
ATOM 1519 C CA . GLY A 1 197 ? -0.443 -5.834 4.230 1.00 53.41 197 GLY A CA 1
ATOM 1520 C C . GLY A 1 197 ? -0.029 -7.237 4.689 1.00 53.41 197 GLY A C 1
ATOM 1521 O O . GLY A 1 197 ? 0.915 -7.385 5.459 1.00 53.41 197 GLY A O 1
ATOM 1522 N N . ASN A 1 198 ? -0.725 -8.265 4.194 1.00 43.81 198 ASN A N 1
ATOM 1523 C CA . ASN A 1 198 ? -0.372 -9.679 4.386 1.00 43.81 198 ASN A CA 1
ATOM 1524 C C . ASN A 1 198 ? 0.763 -10.131 3.435 1.00 43.81 198 ASN A C 1
ATOM 1526 O O . ASN A 1 198 ? 1.144 -11.296 3.415 1.00 43.81 198 ASN A O 1
ATOM 1530 N N . MET A 1 199 ? 1.299 -9.207 2.630 1.00 42.59 199 MET A N 1
ATOM 1531 C CA . MET A 1 199 ? 2.407 -9.429 1.706 1.00 42.59 199 MET A CA 1
ATOM 1532 C C . MET A 1 199 ? 3.501 -8.390 1.953 1.00 42.59 199 MET A C 1
ATOM 1534 O O . MET A 1 199 ? 3.355 -7.244 1.546 1.00 42.59 199 MET A O 1
ATOM 1538 N N . GLY A 1 200 ? 4.571 -8.794 2.645 1.00 44.22 200 GLY A N 1
ATOM 1539 C CA . GLY A 1 200 ? 5.943 -8.270 2.508 1.00 44.22 200 GLY A CA 1
ATOM 1540 C C . GLY A 1 200 ? 6.223 -6.762 2.621 1.00 44.22 200 GLY A C 1
ATOM 1541 O O . GLY A 1 200 ? 7.347 -6.361 2.344 1.00 44.22 200 GLY A O 1
ATOM 1542 N N . GLY A 1 201 ? 5.262 -5.914 2.987 1.00 50.03 201 GLY A N 1
ATOM 1543 C CA . GLY A 1 201 ? 5.463 -4.466 3.059 1.00 50.03 201 GLY A CA 1
ATOM 1544 C C . GLY A 1 201 ? 6.399 -4.082 4.205 1.00 50.03 201 GLY A C 1
ATOM 1545 O O . GLY A 1 201 ? 6.026 -4.205 5.369 1.00 50.03 201 GLY A O 1
ATOM 1546 N N . TYR A 1 202 ? 7.593 -3.588 3.870 1.00 53.69 202 TYR A N 1
ATOM 1547 C CA . TYR A 1 202 ? 8.612 -3.109 4.818 1.00 53.69 202 TYR A CA 1
ATOM 1548 C C . TYR A 1 202 ? 8.261 -1.773 5.497 1.00 53.69 202 TYR A C 1
ATOM 1550 O O . TYR A 1 202 ? 9.013 -1.318 6.355 1.00 53.69 202 TYR A O 1
ATOM 1558 N N . ALA A 1 203 ? 7.132 -1.154 5.135 1.00 55.59 203 ALA A N 1
ATOM 1559 C CA . ALA A 1 203 ? 6.712 0.135 5.668 1.00 55.59 203 ALA A CA 1
ATOM 1560 C C . ALA A 1 203 ? 6.464 0.051 7.177 1.00 55.59 203 ALA A C 1
ATOM 1562 O O . ALA A 1 203 ? 5.574 -0.669 7.659 1.00 55.59 203 ALA A O 1
ATOM 1563 N N . SER A 1 204 ? 7.229 0.827 7.936 1.00 65.50 204 SER A N 1
ATOM 1564 C CA . SER A 1 204 ? 7.018 0.981 9.364 1.00 65.50 204 SER A CA 1
ATOM 1565 C C . SER A 1 204 ? 5.618 1.541 9.637 1.00 65.50 204 SER A C 1
ATOM 1567 O O . SER A 1 204 ? 4.985 2.210 8.815 1.00 65.50 204 SER A O 1
ATOM 1569 N N . ARG A 1 205 ? 5.097 1.273 10.837 1.00 64.81 205 ARG A N 1
ATOM 1570 C CA . ARG A 1 205 ? 3.809 1.829 11.281 1.00 64.81 205 ARG A CA 1
ATOM 1571 C C . ARG A 1 205 ? 3.798 3.366 11.233 1.00 64.81 205 ARG A C 1
ATOM 1573 O O . ARG A 1 205 ? 2.752 3.951 10.979 1.00 64.81 205 ARG A O 1
ATOM 1580 N N . ASN A 1 206 ? 4.958 3.989 11.437 1.00 67.19 206 ASN A N 1
ATOM 1581 C CA . ASN A 1 206 ? 5.119 5.439 11.429 1.00 67.19 206 ASN A CA 1
ATOM 1582 C C . ASN A 1 206 ? 5.010 6.015 10.012 1.00 67.19 206 ASN A C 1
ATOM 1584 O O . ASN A 1 206 ? 4.287 6.983 9.819 1.00 67.19 206 ASN A O 1
ATOM 1588 N N . GLU A 1 207 ? 5.646 5.390 9.017 1.00 69.62 207 GLU A N 1
ATOM 1589 C CA . GLU A 1 207 ? 5.584 5.850 7.619 1.00 69.62 207 GLU A CA 1
ATOM 1590 C C . GLU A 1 207 ? 4.157 5.790 7.068 1.00 69.62 207 GLU A C 1
ATOM 1592 O O . GLU A 1 207 ? 3.682 6.747 6.458 1.00 69.62 207 GLU A O 1
ATOM 1597 N N . ARG A 1 208 ? 3.421 4.709 7.358 1.00 69.62 208 ARG A N 1
ATOM 1598 C CA . ARG A 1 208 ? 2.006 4.596 6.968 1.00 69.62 208 ARG A CA 1
ATOM 1599 C C . ARG A 1 208 ? 1.136 5.658 7.639 1.00 69.62 208 ARG A C 1
ATOM 1601 O O . ARG A 1 208 ? 0.246 6.208 6.995 1.00 69.62 208 ARG A O 1
ATOM 1608 N N . HIS A 1 209 ? 1.419 5.994 8.897 1.00 72.94 209 HIS A N 1
ATOM 1609 C CA . HIS A 1 209 ? 0.718 7.067 9.597 1.00 72.94 209 HIS A CA 1
ATOM 1610 C C . HIS A 1 209 ? 0.972 8.438 8.956 1.00 72.94 209 HIS A C 1
ATOM 1612 O O . HIS A 1 209 ? 0.019 9.174 8.718 1.00 72.94 209 HIS A O 1
ATOM 1618 N N . THR A 1 210 ? 2.224 8.755 8.608 1.00 77.12 210 THR A N 1
ATOM 1619 C CA . THR A 1 210 ? 2.578 10.002 7.908 1.00 77.12 210 THR A CA 1
ATOM 1620 C C . THR A 1 210 ? 1.870 10.113 6.559 1.00 77.12 210 THR A C 1
ATOM 1622 O O . THR A 1 210 ? 1.303 11.160 6.246 1.00 77.12 210 THR A O 1
ATOM 1625 N N . VAL A 1 211 ? 1.822 9.019 5.792 1.00 76.25 211 VAL A N 1
ATOM 1626 C CA . VAL A 1 211 ? 1.066 8.956 4.534 1.00 76.25 211 VAL A CA 1
ATOM 1627 C C . VAL A 1 211 ? -0.424 9.208 4.765 1.00 76.25 211 VAL A C 1
ATOM 1629 O O . VAL A 1 211 ? -1.028 10.016 4.061 1.00 76.25 211 VAL A O 1
ATOM 1632 N N . MET A 1 212 ? -1.033 8.554 5.757 1.00 75.44 212 MET A N 1
ATOM 1633 C CA . MET A 1 212 ? -2.452 8.760 6.055 1.00 75.44 212 MET A CA 1
ATOM 1634 C C . MET A 1 212 ? -2.749 10.193 6.488 1.00 75.44 212 MET A C 1
ATOM 1636 O O . MET A 1 212 ? -3.743 10.754 6.035 1.00 75.44 212 MET A O 1
ATOM 1640 N N . GLU A 1 213 ? -1.900 10.803 7.315 1.00 76.69 213 GLU A N 1
ATOM 1641 C CA . GLU A 1 213 ? -2.057 12.197 7.734 1.00 76.69 213 GLU A CA 1
ATOM 1642 C C . GLU A 1 213 ? -1.968 13.155 6.536 1.00 76.69 213 GLU A C 1
ATOM 1644 O O . GLU A 1 213 ? -2.783 14.074 6.406 1.00 76.69 213 GLU A O 1
ATOM 1649 N N . PHE A 1 214 ? -1.022 12.916 5.624 1.00 77.00 214 PHE A N 1
ATOM 1650 C CA . PHE A 1 214 ? -0.891 13.688 4.393 1.00 77.00 214 PHE A CA 1
ATOM 1651 C C . PHE A 1 214 ? -2.133 13.577 3.509 1.00 77.00 214 PHE A C 1
ATOM 1653 O O . PHE A 1 214 ? -2.703 14.602 3.127 1.00 77.00 214 PHE A O 1
ATOM 1660 N N . LEU A 1 215 ? -2.581 12.351 3.222 1.00 75.56 215 LEU A N 1
ATOM 1661 C CA . LEU A 1 215 ? -3.758 12.108 2.389 1.00 75.56 215 LEU A CA 1
ATOM 1662 C C . LEU A 1 215 ? -5.013 12.702 3.033 1.00 75.56 215 LEU A C 1
ATOM 1664 O O . LEU A 1 215 ? -5.799 13.351 2.348 1.00 75.56 215 LEU A O 1
ATOM 1668 N N . TYR A 1 216 ? -5.173 12.559 4.349 1.00 74.62 216 TYR A N 1
ATOM 1669 C CA . TYR A 1 216 ? -6.296 13.119 5.099 1.00 74.62 216 TYR A CA 1
ATOM 1670 C C . TYR A 1 216 ? -6.377 14.650 4.988 1.00 74.62 216 TYR A C 1
ATOM 1672 O O . TYR A 1 216 ? -7.463 15.191 4.797 1.00 74.62 216 TYR A O 1
ATOM 1680 N N . LYS A 1 217 ? -5.238 15.356 5.039 1.00 76.00 217 LYS A N 1
ATOM 1681 C CA . LYS A 1 217 ? -5.190 16.826 4.908 1.00 76.00 217 LYS A CA 1
ATOM 1682 C C . LYS A 1 217 ? -5.484 17.330 3.494 1.00 76.00 217 LYS A C 1
ATOM 1684 O O . LYS A 1 217 ? -6.003 18.433 3.345 1.00 76.00 217 LYS A O 1
ATOM 1689 N N . HIS A 1 218 ? -5.144 16.551 2.469 1.00 64.06 218 HIS A N 1
ATOM 1690 C CA . HIS A 1 218 ? -5.162 17.004 1.073 1.00 64.06 218 HIS A CA 1
ATOM 1691 C C . HIS A 1 218 ? -6.326 16.442 0.243 1.00 64.06 218 HIS A C 1
ATOM 1693 O O . HIS A 1 218 ? -6.357 16.650 -0.969 1.00 64.06 218 HIS A O 1
ATOM 1699 N N . SER A 1 219 ? -7.289 15.735 0.849 1.00 64.50 219 SER A N 1
ATOM 1700 C CA . SER A 1 219 ? -8.324 15.029 0.085 1.00 64.50 219 SER A CA 1
ATOM 1701 C C . SER A 1 219 ? -9.758 15.215 0.573 1.00 64.50 219 SER A C 1
ATOM 1703 O O . SER A 1 219 ? -10.045 15.426 1.750 1.00 64.50 219 SER A O 1
ATOM 1705 N N . TYR A 1 220 ? -10.692 15.090 -0.373 1.00 68.12 220 TYR A N 1
ATOM 1706 C CA . TYR A 1 220 ? -12.132 15.074 -0.125 1.00 68.12 220 TYR A CA 1
ATOM 1707 C C . TYR A 1 220 ? -12.587 13.660 0.262 1.00 68.12 220 TYR A C 1
ATOM 1709 O O . TYR A 1 220 ? -13.269 12.980 -0.504 1.00 68.12 220 TYR A O 1
ATOM 1717 N N . ILE A 1 221 ? -12.179 13.188 1.442 1.00 73.12 221 ILE A N 1
ATOM 1718 C CA . ILE A 1 221 ? -12.599 11.873 1.950 1.00 73.12 221 ILE A CA 1
ATOM 1719 C C . ILE A 1 221 ? -14.084 11.922 2.334 1.00 73.12 221 ILE A C 1
ATOM 1721 O O . ILE A 1 221 ? -14.515 12.811 3.073 1.00 73.12 221 ILE A O 1
ATOM 1725 N N . SER A 1 222 ? -14.878 10.971 1.838 1.00 76.50 222 SER A N 1
ATOM 1726 C CA . SER A 1 222 ? -16.295 10.866 2.194 1.00 76.50 222 SER A CA 1
ATOM 1727 C C . SER A 1 222 ? -16.485 10.344 3.622 1.00 76.50 222 SER A C 1
ATOM 1729 O O . SER A 1 222 ? -15.661 9.594 4.148 1.00 76.50 222 SER A O 1
ATOM 1731 N N . THR A 1 223 ? -17.619 10.684 4.238 1.00 80.31 223 THR A N 1
ATOM 1732 C CA . THR A 1 223 ? -18.029 10.142 5.544 1.00 80.31 223 THR A CA 1
ATOM 1733 C C . THR A 1 223 ? -18.063 8.612 5.556 1.00 80.31 223 THR A C 1
ATOM 1735 O O . THR A 1 223 ? -17.615 7.988 6.514 1.00 80.31 223 THR A O 1
ATOM 1738 N N . GLU A 1 224 ? -18.556 7.993 4.480 1.00 79.94 224 GLU A N 1
ATOM 1739 C CA . GLU A 1 224 ? -18.567 6.534 4.327 1.00 79.94 224 GLU A CA 1
ATOM 1740 C C . GLU A 1 224 ? -17.154 5.949 4.422 1.00 79.94 224 GLU A C 1
ATOM 1742 O O . GLU A 1 224 ? -16.930 4.964 5.126 1.00 79.94 224 GLU A O 1
ATOM 1747 N N . MET A 1 225 ? -16.186 6.593 3.769 1.00 76.62 225 MET A N 1
ATOM 1748 C CA . MET A 1 225 ? -14.807 6.126 3.759 1.00 76.62 225 MET A CA 1
ATOM 1749 C C . MET A 1 225 ? -14.139 6.277 5.124 1.00 76.62 225 MET A C 1
ATOM 1751 O O . MET A 1 225 ? -13.459 5.361 5.569 1.00 76.62 225 MET A O 1
ATOM 1755 N N . ILE A 1 226 ? -14.380 7.386 5.827 1.00 83.75 226 ILE A N 1
ATOM 1756 C CA . ILE A 1 226 ? -13.881 7.587 7.198 1.00 83.75 226 ILE A CA 1
ATOM 1757 C C . ILE A 1 226 ? -14.401 6.490 8.120 1.00 83.75 226 ILE A C 1
ATOM 1759 O O . ILE A 1 226 ? -13.615 5.858 8.823 1.00 83.75 226 ILE A O 1
ATOM 1763 N N . ASN 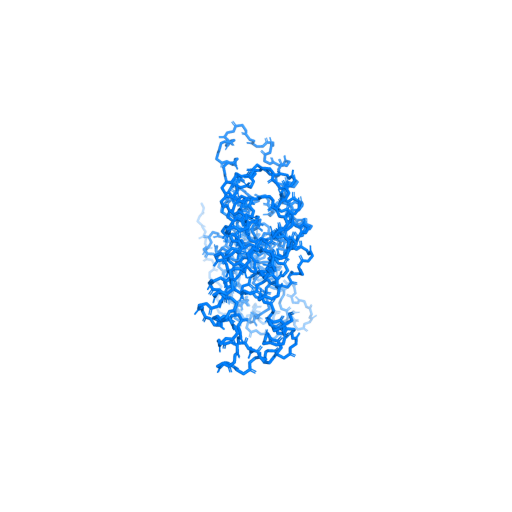A 1 227 ? -15.705 6.205 8.055 1.00 86.81 227 ASN A N 1
ATOM 1764 C CA . ASN A 1 227 ? -16.315 5.139 8.843 1.00 86.81 227 ASN A CA 1
ATOM 1765 C C . ASN A 1 227 ? -15.687 3.773 8.521 1.00 86.81 227 ASN A C 1
ATOM 1767 O O . ASN A 1 227 ? -15.274 3.051 9.428 1.00 86.81 227 ASN A O 1
ATOM 1771 N N . LYS A 1 228 ? -15.547 3.436 7.233 1.00 85.81 228 LYS A N 1
ATOM 1772 C CA . LYS A 1 228 ? -14.948 2.170 6.790 1.00 85.81 228 LYS A CA 1
ATOM 1773 C C . LYS A 1 228 ? -13.490 2.032 7.232 1.00 85.81 228 LYS A C 1
ATOM 1775 O O . LYS A 1 228 ? -13.115 0.992 7.771 1.00 85.81 228 LYS A O 1
ATOM 1780 N N . THR A 1 229 ? -12.671 3.060 7.029 1.00 83.31 229 THR A N 1
ATOM 1781 C CA . THR A 1 229 ? -11.251 3.041 7.404 1.00 83.31 229 THR A CA 1
ATOM 1782 C C . THR A 1 229 ? -11.074 2.949 8.913 1.00 83.31 229 THR A C 1
ATOM 1784 O O . THR A 1 229 ? -10.217 2.206 9.387 1.00 83.31 229 THR A O 1
ATOM 1787 N N . PHE A 1 230 ? -11.920 3.632 9.681 1.00 89.56 230 PHE A N 1
ATOM 1788 C CA . PHE A 1 230 ? -11.910 3.530 11.132 1.00 89.56 230 PHE A CA 1
ATOM 1789 C C . PHE A 1 230 ? -12.226 2.105 11.618 1.00 89.56 230 PHE A C 1
ATOM 1791 O O . PHE A 1 230 ? -11.517 1.581 12.478 1.00 89.56 230 PHE A O 1
ATOM 1798 N N . LEU A 1 231 ? -13.208 1.425 11.012 1.00 89.44 231 LEU A N 1
ATOM 1799 C CA . LEU A 1 231 ? -13.501 0.016 11.315 1.00 89.44 231 LEU A CA 1
ATOM 1800 C C . LEU A 1 231 ? -12.346 -0.921 10.930 1.00 89.44 231 LEU A C 1
ATOM 1802 O O . LEU A 1 231 ? -12.044 -1.858 11.670 1.00 89.44 231 LEU A O 1
ATOM 1806 N N . ILE A 1 232 ? -11.668 -0.670 9.803 1.00 83.06 232 ILE A N 1
ATOM 1807 C CA . ILE A 1 232 ? -10.470 -1.428 9.402 1.00 83.06 232 ILE A CA 1
ATOM 1808 C C . ILE A 1 232 ? -9.364 -1.257 10.448 1.00 83.06 232 ILE A C 1
ATOM 1810 O O . ILE A 1 232 ? -8.819 -2.259 10.913 1.00 83.06 232 ILE A O 1
ATOM 1814 N N . ALA A 1 233 ? -9.089 -0.019 10.869 1.00 85.44 233 ALA A N 1
ATOM 1815 C CA . ALA A 1 233 ? -8.095 0.280 11.895 1.00 85.44 233 ALA A CA 1
ATOM 1816 C C . ALA A 1 233 ? -8.430 -0.414 13.226 1.00 85.44 233 ALA A C 1
ATOM 1818 O O . ALA A 1 233 ? -7.558 -1.040 13.834 1.00 85.44 233 ALA A O 1
ATOM 1819 N N . ALA A 1 234 ? -9.701 -0.384 13.641 1.00 88.94 234 ALA A N 1
ATOM 1820 C CA . ALA A 1 234 ? -10.175 -1.100 14.820 1.00 88.94 234 ALA A CA 1
ATOM 1821 C C . ALA A 1 234 ? -10.002 -2.618 14.678 1.00 88.94 234 ALA A C 1
ATOM 1823 O O . ALA A 1 234 ? -9.573 -3.269 15.621 1.00 88.94 234 ALA A O 1
ATOM 1824 N N . LYS A 1 235 ? -10.251 -3.199 13.500 1.00 84.69 235 LYS A N 1
ATOM 1825 C CA . LYS A 1 235 ? -10.064 -4.636 13.247 1.00 84.69 235 LYS A CA 1
ATOM 1826 C C . LYS A 1 235 ? -8.592 -5.059 13.272 1.00 84.69 235 LYS A C 1
ATOM 1828 O O . LYS A 1 235 ? -8.285 -6.157 13.729 1.00 84.69 235 LYS A O 1
ATOM 1833 N N . SER A 1 236 ? -7.672 -4.212 12.815 1.00 77.00 236 SER A N 1
ATOM 1834 C CA . SER A 1 236 ? -6.237 -4.526 12.728 1.00 77.00 236 SER A CA 1
ATOM 1835 C C . SER A 1 236 ? -5.401 -4.089 13.939 1.00 77.00 236 SER A C 1
ATOM 1837 O O . SER A 1 236 ? -4.173 -4.188 13.880 1.00 77.00 236 SER A O 1
ATOM 1839 N N . ASN A 1 237 ? -6.035 -3.600 15.011 1.00 83.50 237 ASN A N 1
ATOM 1840 C CA . ASN A 1 237 ? -5.383 -2.980 16.174 1.00 83.50 237 ASN A CA 1
ATOM 1841 C C . ASN A 1 237 ? -4.487 -1.778 15.803 1.00 83.50 237 ASN A C 1
ATOM 1843 O O . ASN A 1 237 ? -3.401 -1.576 16.362 1.00 83.50 237 ASN A O 1
ATOM 1847 N N . ASP A 1 238 ? -4.905 -0.983 14.813 1.00 80.44 238 ASP A N 1
ATOM 1848 C CA . ASP A 1 238 ? -4.149 0.187 14.385 1.00 80.44 238 ASP A CA 1
ATOM 1849 C C . ASP A 1 238 ? -4.516 1.467 15.156 1.00 80.44 238 ASP A C 1
ATOM 1851 O O . ASP A 1 238 ? -5.188 2.364 14.652 1.00 80.44 238 ASP A O 1
ATOM 1855 N N . CYS A 1 239 ? -4.024 1.563 16.390 1.00 83.31 239 CYS A N 1
ATOM 1856 C CA . CYS A 1 239 ? -4.233 2.685 17.305 1.00 83.31 239 CYS A CA 1
ATOM 1857 C C . CYS A 1 239 ? -3.885 4.066 16.731 1.00 83.31 239 CYS A C 1
ATOM 1859 O O . CYS A 1 239 ? -4.564 5.031 17.061 1.00 83.31 239 CYS A O 1
ATOM 1861 N N . ALA A 1 240 ? -2.850 4.192 15.894 1.00 82.69 240 ALA A N 1
ATOM 1862 C CA . ALA A 1 240 ? -2.449 5.491 15.348 1.00 82.69 240 ALA A CA 1
ATOM 1863 C C . ALA A 1 240 ? -3.504 6.022 14.367 1.00 82.69 240 ALA A C 1
ATOM 1865 O O . ALA A 1 240 ? -3.964 7.157 14.490 1.00 82.69 240 ALA A O 1
ATOM 1866 N N . THR A 1 241 ? -3.944 5.163 13.448 1.00 81.38 241 THR A N 1
ATOM 1867 C CA . THR A 1 241 ? -5.010 5.467 12.487 1.00 81.38 241 THR A CA 1
ATOM 1868 C C . THR A 1 241 ? -6.357 5.645 13.178 1.00 81.38 241 THR A C 1
ATOM 1870 O O . THR A 1 241 ? -7.067 6.606 12.893 1.00 81.38 241 THR A O 1
ATOM 1873 N N . ALA A 1 242 ? -6.699 4.767 14.128 1.00 87.88 242 ALA A N 1
ATOM 1874 C CA . ALA A 1 242 ? -7.927 4.899 14.905 1.00 87.88 242 ALA A CA 1
ATOM 1875 C C . ALA A 1 242 ? -7.965 6.245 15.638 1.00 87.88 242 ALA A C 1
ATOM 1877 O O . ALA A 1 242 ? -8.955 6.954 15.529 1.00 87.88 242 ALA A O 1
ATOM 1878 N N . LYS A 1 243 ? -6.869 6.646 16.297 1.00 88.25 243 LYS A N 1
ATOM 1879 C CA . LYS A 1 243 ? -6.776 7.935 16.992 1.00 88.25 243 LYS A CA 1
ATOM 1880 C C . LYS A 1 243 ? -6.920 9.124 16.044 1.00 88.25 243 LYS A C 1
ATOM 1882 O O . LYS A 1 243 ? -7.653 10.047 16.370 1.00 88.25 243 LYS A O 1
ATOM 1887 N N . LEU A 1 244 ? -6.262 9.087 14.881 1.00 84.25 244 LEU A N 1
ATOM 1888 C CA . LEU A 1 244 ? -6.360 10.146 13.870 1.00 84.25 244 LEU A CA 1
ATOM 1889 C C . LEU A 1 244 ? -7.812 10.382 13.428 1.00 84.25 244 LEU A C 1
ATOM 1891 O O . LEU A 1 244 ? -8.236 11.524 13.293 1.00 84.25 244 LEU A O 1
ATOM 1895 N N . LEU A 1 245 ? -8.565 9.302 13.206 1.00 87.31 245 LEU A N 1
ATOM 1896 C CA . LEU A 1 245 ? -9.939 9.369 12.701 1.00 87.31 245 LEU A CA 1
ATOM 1897 C C . LEU A 1 245 ? -10.987 9.560 13.798 1.00 87.31 245 LEU A C 1
ATOM 1899 O O . LEU A 1 245 ? -12.084 10.028 13.513 1.00 87.31 245 LEU A O 1
ATOM 1903 N N . LEU A 1 246 ? -10.669 9.209 15.043 1.00 89.62 246 LEU A N 1
ATOM 1904 C CA . LEU A 1 246 ? -11.589 9.304 16.176 1.00 89.62 246 LEU A CA 1
ATOM 1905 C C . LEU A 1 246 ? -11.979 10.747 16.525 1.00 89.62 246 LEU A C 1
ATOM 1907 O O . LEU A 1 246 ? -13.013 10.966 17.158 1.00 89.62 246 LEU A O 1
ATOM 1911 N N . ASP A 1 247 ? -11.154 11.714 16.132 1.00 84.69 247 ASP A N 1
ATOM 1912 C CA . ASP A 1 247 ? -11.416 13.139 16.325 1.00 84.69 247 ASP A CA 1
ATOM 1913 C C . ASP A 1 247 ? -12.083 13.790 15.087 1.00 84.69 247 ASP A C 1
ATOM 1915 O O . ASP A 1 247 ? -12.358 14.990 15.092 1.00 84.69 247 ASP A O 1
ATOM 1919 N N . ASP A 1 248 ? -12.389 13.016 14.033 1.00 85.50 248 ASP A N 1
ATOM 1920 C CA . ASP A 1 248 ? -13.121 13.491 12.850 1.00 85.50 248 ASP A CA 1
ATOM 1921 C C . ASP A 1 248 ? -14.627 13.602 13.147 1.00 85.50 248 ASP A C 1
ATOM 1923 O O . ASP A 1 248 ? -15.296 12.627 13.494 1.00 85.50 248 ASP A O 1
ATOM 1927 N N . ASN A 1 249 ? -15.191 14.797 12.956 1.00 86.19 249 ASN A N 1
ATOM 1928 C CA . ASN A 1 249 ? -16.605 15.086 13.210 1.00 86.19 249 ASN A CA 1
ATOM 1929 C C . ASN A 1 249 ? -17.576 14.358 12.264 1.00 86.19 249 ASN A C 1
ATOM 1931 O O . ASN A 1 249 ? -18.778 14.316 12.530 1.00 86.19 249 ASN A O 1
ATOM 1935 N N . ARG A 1 250 ? -17.082 13.803 11.154 1.00 86.81 250 ARG A N 1
ATOM 1936 C CA . ARG A 1 250 ? -17.868 12.994 10.217 1.00 86.81 250 ARG A CA 1
ATOM 1937 C C . ARG A 1 250 ? -18.017 11.553 10.694 1.00 86.81 250 ARG A C 1
ATOM 1939 O O . ARG A 1 250 ? -18.847 10.834 10.137 1.00 86.81 250 ARG A O 1
ATOM 1946 N N . LEU A 1 251 ? -17.235 11.113 11.680 1.00 91.38 251 LEU A N 1
ATOM 1947 C CA . LEU A 1 251 ? -17.312 9.754 12.198 1.00 91.38 251 LEU A CA 1
ATOM 1948 C C . LEU A 1 251 ? -18.665 9.530 12.882 1.00 91.38 251 LEU A C 1
ATOM 1950 O O . LEU A 1 251 ? -19.069 10.271 13.778 1.00 91.38 251 LEU A O 1
ATOM 1954 N N . SER A 1 252 ? -19.394 8.505 12.444 1.00 92.75 252 SER A N 1
ATOM 1955 C CA . SER A 1 252 ? -20.736 8.256 12.967 1.00 92.75 252 SER A CA 1
ATOM 1956 C C . SER A 1 252 ? -20.690 7.574 14.336 1.00 92.75 252 SER A C 1
ATOM 1958 O O . SER A 1 252 ? -19.847 6.709 14.588 1.00 92.75 252 SER A O 1
ATOM 1960 N N . ALA A 1 253 ? -21.651 7.899 15.204 1.00 91.38 253 ALA A N 1
ATOM 1961 C CA . ALA A 1 253 ? -21.767 7.267 16.518 1.00 91.38 253 ALA A CA 1
ATOM 1962 C C . ALA A 1 253 ? -21.936 5.740 16.425 1.00 91.38 253 ALA A C 1
ATOM 1964 O O . ALA A 1 253 ? -21.336 5.007 17.209 1.00 91.38 253 ALA A O 1
ATOM 1965 N N . SER A 1 254 ? -22.686 5.247 15.430 1.00 93.56 254 SER A N 1
ATOM 1966 C CA . SER A 1 254 ? -22.827 3.807 15.182 1.00 93.56 254 SER A CA 1
ATOM 1967 C C . SER A 1 254 ? -21.498 3.147 14.828 1.00 93.56 254 SER A C 1
ATOM 1969 O O . SER A 1 254 ? -21.225 2.057 15.318 1.00 93.56 254 SER A O 1
ATOM 1971 N N . THR A 1 255 ? -20.643 3.820 14.052 1.00 94.19 255 THR A N 1
ATOM 1972 C CA . THR A 1 255 ? -19.306 3.308 13.716 1.00 94.19 255 THR A CA 1
ATOM 1973 C C . THR A 1 255 ? -18.427 3.200 14.959 1.00 94.19 255 THR A C 1
ATOM 1975 O O . THR A 1 255 ? -17.696 2.226 15.105 1.00 94.19 255 THR A O 1
ATOM 1978 N N . ILE A 1 256 ? -18.492 4.176 15.872 1.00 93.94 256 ILE A N 1
ATOM 1979 C CA . ILE A 1 256 ? -17.731 4.149 17.132 1.00 93.94 256 ILE A CA 1
ATOM 1980 C C . ILE A 1 256 ? -18.155 2.948 17.987 1.00 93.94 256 ILE A C 1
ATOM 1982 O O . ILE A 1 256 ? -17.302 2.203 18.473 1.00 93.94 256 ILE A O 1
ATOM 1986 N N . VAL A 1 257 ? -19.465 2.716 18.117 1.00 94.06 257 VAL A N 1
ATOM 1987 C CA . VAL A 1 257 ? -20.019 1.562 18.845 1.00 94.06 257 VAL A CA 1
ATOM 1988 C C . VAL A 1 257 ? -19.623 0.238 18.182 1.00 94.06 257 VAL A C 1
ATOM 1990 O O . VAL A 1 257 ? -19.215 -0.698 18.869 1.00 94.06 257 VAL A O 1
ATOM 1993 N N . GLU A 1 258 ? -19.691 0.155 16.854 1.00 94.25 258 GLU A N 1
ATOM 1994 C CA . GLU A 1 258 ? -19.292 -1.038 16.103 1.00 94.25 258 GLU A CA 1
ATOM 1995 C C . GLU A 1 258 ? -17.791 -1.325 16.246 1.00 94.25 258 GLU A C 1
ATOM 1997 O O . GLU A 1 258 ? -17.406 -2.454 16.550 1.00 94.25 258 GLU A O 1
ATOM 2002 N N . ALA A 1 259 ? -16.938 -0.306 16.117 1.00 93.81 259 ALA A N 1
ATOM 2003 C CA . ALA A 1 259 ? -15.496 -0.420 16.321 1.00 93.81 259 ALA A CA 1
ATOM 2004 C C . ALA A 1 259 ? -15.151 -0.896 17.737 1.00 93.81 259 ALA A C 1
ATOM 2006 O O . ALA A 1 259 ? -14.261 -1.731 17.904 1.00 93.81 259 ALA A O 1
ATOM 2007 N N . PHE A 1 260 ? -15.875 -0.412 18.751 1.00 93.06 260 PHE A N 1
ATOM 2008 C CA . PHE A 1 260 ? -15.734 -0.892 20.123 1.00 93.06 260 PHE A CA 1
ATOM 2009 C C . PHE A 1 260 ? -16.090 -2.378 20.232 1.00 93.06 260 PHE A C 1
ATOM 2011 O O . PHE A 1 260 ? -15.317 -3.150 20.795 1.00 93.06 260 PHE A O 1
ATOM 2018 N N . GLY A 1 261 ? -17.197 -2.808 19.620 1.00 89.06 261 GLY A N 1
ATOM 2019 C CA . GLY A 1 261 ? -17.575 -4.221 19.543 1.00 89.06 261 GLY A CA 1
ATOM 2020 C C . GLY A 1 261 ? -16.526 -5.090 18.837 1.00 89.06 261 GLY A C 1
ATOM 2021 O O . GLY A 1 261 ? -16.185 -6.162 19.335 1.00 89.06 261 GLY A O 1
ATOM 2022 N N . ILE A 1 262 ? -15.957 -4.615 17.722 1.00 87.56 262 ILE A N 1
ATOM 2023 C CA . ILE A 1 262 ? -14.852 -5.282 17.013 1.00 87.56 262 ILE A CA 1
ATOM 2024 C C . ILE A 1 262 ? -13.633 -5.412 17.930 1.00 87.56 262 ILE A C 1
ATOM 2026 O O . ILE A 1 262 ? -13.050 -6.494 18.022 1.00 87.56 262 ILE A O 1
ATOM 2030 N N . ALA A 1 263 ? -13.256 -4.340 18.625 1.00 88.62 263 ALA A N 1
ATOM 2031 C CA . ALA A 1 263 ? -12.114 -4.344 19.528 1.00 88.62 263 ALA A CA 1
ATOM 2032 C C . ALA A 1 263 ? -12.325 -5.317 20.698 1.00 88.62 263 ALA A C 1
ATOM 2034 O O . ALA A 1 263 ? -11.417 -6.080 21.012 1.00 88.62 263 ALA A O 1
ATOM 2035 N N . VAL A 1 264 ? -13.532 -5.376 21.271 1.00 85.38 264 VAL A N 1
ATOM 2036 C CA . VAL A 1 264 ? -13.911 -6.349 22.311 1.00 85.38 264 VAL A CA 1
ATOM 2037 C C . VAL A 1 264 ? -13.825 -7.781 21.792 1.00 85.38 264 VAL A C 1
ATOM 2039 O O . VAL A 1 264 ? -13.202 -8.625 22.429 1.00 85.38 264 VAL A O 1
ATOM 2042 N N . ALA A 1 265 ? -14.424 -8.058 20.631 1.00 82.69 265 ALA A N 1
ATOM 2043 C CA . ALA A 1 265 ? -14.482 -9.402 20.061 1.00 82.69 265 ALA A CA 1
ATOM 2044 C C . ALA A 1 265 ? -13.095 -9.960 19.723 1.00 82.69 265 ALA A C 1
ATOM 2046 O O . ALA A 1 265 ? -12.883 -11.168 19.790 1.00 82.69 265 ALA A O 1
ATOM 2047 N N . ASN A 1 266 ? -12.159 -9.084 19.359 1.00 79.19 266 ASN A N 1
ATOM 2048 C CA . ASN A 1 266 ? -10.795 -9.483 19.060 1.00 79.19 266 ASN A CA 1
ATOM 2049 C C . ASN A 1 266 ? -9.869 -9.404 20.289 1.00 79.19 266 ASN A C 1
ATOM 2051 O O . ASN A 1 266 ? -8.892 -10.136 20.357 1.00 79.19 266 ASN A O 1
ATOM 2055 N N . GLY A 1 267 ? -10.191 -8.583 21.290 1.00 78.12 267 GLY A N 1
ATOM 2056 C CA . GLY A 1 267 ? -9.386 -8.380 22.497 1.00 78.12 267 GLY A CA 1
ATOM 2057 C C . GLY A 1 267 ? -8.377 -7.233 22.397 1.00 78.12 267 GLY A C 1
ATOM 2058 O O . GLY A 1 267 ? -7.343 -7.247 23.063 1.00 78.12 267 GLY A O 1
ATOM 2059 N N . TRP A 1 268 ? -8.632 -6.247 21.534 1.00 84.69 268 TRP A N 1
ATOM 2060 C CA . TRP A 1 268 ? -7.718 -5.136 21.259 1.00 84.69 268 TRP A CA 1
ATOM 2061 C C . TRP A 1 268 ? -7.862 -4.052 22.332 1.00 84.69 268 TRP A C 1
ATOM 2063 O O . TRP A 1 268 ? -8.532 -3.036 22.138 1.00 84.69 268 TRP A O 1
ATOM 2073 N N . GLN A 1 269 ? -7.234 -4.292 23.484 1.00 81.62 269 GLN A N 1
ATOM 2074 C CA . GLN A 1 269 ? -7.366 -3.466 24.686 1.00 81.62 269 GLN A CA 1
ATOM 2075 C C . GLN A 1 269 ? -7.063 -1.978 24.451 1.00 81.62 269 GLN A C 1
ATOM 2077 O O . GLN A 1 269 ? -7.801 -1.131 24.947 1.00 81.62 269 GLN A O 1
ATOM 2082 N N . ASP A 1 270 ? -6.028 -1.645 23.677 1.00 84.19 270 ASP A N 1
ATOM 2083 C CA . ASP A 1 270 ? -5.651 -0.248 23.414 1.00 84.19 270 ASP A CA 1
ATOM 2084 C C . ASP A 1 270 ? -6.762 0.523 22.689 1.00 84.19 270 ASP A C 1
ATOM 2086 O O . ASP A 1 270 ? -7.108 1.643 23.073 1.00 84.19 270 ASP A O 1
ATOM 2090 N N . ILE A 1 271 ? -7.363 -0.096 21.667 1.00 87.62 271 ILE A N 1
ATOM 2091 C CA . ILE A 1 271 ? -8.507 0.474 20.948 1.00 87.62 271 ILE A CA 1
ATOM 2092 C C . ILE A 1 271 ? -9.706 0.580 21.892 1.00 87.62 271 ILE A C 1
ATOM 2094 O O . ILE A 1 271 ? -10.343 1.626 21.952 1.00 87.62 271 ILE A O 1
ATOM 2098 N N . MET A 1 272 ? -9.993 -0.453 22.688 1.00 87.62 272 MET A N 1
ATOM 2099 C CA . MET A 1 272 ? -11.100 -0.404 23.650 1.00 87.62 272 MET A CA 1
ATOM 2100 C C . MET A 1 272 ? -10.954 0.742 24.651 1.00 87.62 272 MET A C 1
ATOM 2102 O O . MET A 1 272 ? -11.914 1.472 24.874 1.00 87.62 272 MET A O 1
ATOM 2106 N N . MET A 1 273 ? -9.764 0.926 25.225 1.00 87.38 273 MET A N 1
ATOM 2107 C CA . MET A 1 273 ? -9.481 2.009 26.170 1.00 87.38 273 MET A CA 1
ATOM 2108 C C . MET A 1 273 ? -9.638 3.385 25.524 1.00 87.38 273 MET A C 1
ATOM 2110 O O . MET A 1 273 ? -10.146 4.309 26.157 1.00 87.38 273 MET A O 1
ATOM 2114 N N . MET A 1 274 ? -9.246 3.514 24.256 1.00 88.62 274 MET A N 1
ATOM 2115 C CA . MET A 1 274 ? -9.406 4.746 23.489 1.00 88.62 274 MET A CA 1
ATOM 2116 C C . MET A 1 274 ? -10.880 5.092 23.233 1.00 88.62 274 MET A C 1
ATOM 2118 O O . MET A 1 274 ? -11.240 6.267 23.245 1.00 88.62 274 MET A O 1
ATOM 2122 N N . LEU A 1 275 ? -11.728 4.084 23.007 1.00 90.88 275 LEU A N 1
ATOM 2123 C CA . LEU A 1 275 ? -13.143 4.277 22.680 1.00 90.88 275 LEU A CA 1
ATOM 2124 C C . LEU A 1 275 ? -14.049 4.345 23.911 1.00 90.88 275 LEU A C 1
ATOM 2126 O O . LEU A 1 275 ? -15.042 5.063 23.877 1.00 90.88 275 LEU A O 1
ATOM 2130 N N . ARG A 1 276 ? -13.713 3.652 25.007 1.00 86.12 276 ARG A N 1
ATOM 2131 C CA . ARG A 1 276 ? -14.541 3.577 26.227 1.00 86.12 276 ARG A CA 1
ATOM 2132 C C . ARG A 1 276 ? -14.872 4.953 26.813 1.00 86.12 276 ARG A C 1
ATOM 2134 O O . ARG A 1 276 ? -15.926 5.116 27.411 1.00 86.12 276 ARG A O 1
ATOM 2141 N N . SER A 1 277 ? -13.977 5.926 26.662 1.00 83.19 277 SER A N 1
ATOM 2142 C CA . SER A 1 277 ? -14.150 7.288 27.183 1.00 83.19 277 SER A CA 1
ATOM 2143 C C . SER A 1 277 ? -14.998 8.199 26.289 1.00 83.19 277 SER A C 1
ATOM 2145 O O . SER A 1 277 ? -15.236 9.351 26.653 1.00 83.19 277 SER A O 1
ATOM 2147 N N . LYS A 1 278 ? -15.438 7.725 25.118 1.00 88.31 278 LYS A N 1
ATOM 2148 C CA . LYS A 1 278 ? -16.244 8.517 24.187 1.00 88.31 278 LYS A CA 1
ATOM 2149 C C . LYS A 1 278 ? -17.714 8.475 24.590 1.00 88.31 278 LYS A C 1
ATOM 2151 O O . LYS A 1 278 ? -18.248 7.421 24.916 1.00 88.31 278 LYS A O 1
ATOM 2156 N N . GLU A 1 279 ? -18.379 9.625 24.507 1.00 86.69 279 GLU A N 1
ATOM 2157 C CA . GLU A 1 279 ? -19.789 9.812 24.891 1.00 86.69 279 GLU A CA 1
ATOM 2158 C C . GLU A 1 279 ? -20.757 8.860 24.161 1.00 86.69 279 GLU A C 1
ATOM 2160 O O . GLU A 1 279 ? -21.819 8.527 24.680 1.00 86.69 279 GLU A O 1
ATOM 2165 N N . GLN A 1 280 ? -20.379 8.389 22.967 1.00 90.06 280 GLN A N 1
ATOM 2166 C CA . GLN A 1 280 ? -21.157 7.447 22.164 1.00 90.06 280 GLN A CA 1
ATOM 2167 C C . GLN A 1 280 ? -21.165 6.026 22.754 1.00 90.06 280 GLN A C 1
ATOM 2169 O O . GLN A 1 280 ? -22.043 5.229 22.421 1.00 90.06 280 GLN A O 1
ATOM 2174 N N . ILE A 1 281 ? -20.207 5.694 23.624 1.00 90.06 281 ILE A N 1
ATOM 2175 C CA . ILE A 1 281 ? -20.137 4.408 24.318 1.00 90.06 281 ILE A CA 1
ATOM 2176 C C . ILE A 1 281 ? -20.879 4.534 25.650 1.00 90.06 281 ILE A C 1
ATOM 2178 O O . ILE A 1 281 ? -20.322 4.925 26.672 1.00 90.06 281 ILE A O 1
ATOM 2182 N N . SER A 1 282 ? -22.170 4.201 25.636 1.00 89.88 282 SER A N 1
ATOM 2183 C CA . SER A 1 282 ? -22.994 4.224 26.845 1.00 89.88 282 SER A CA 1
ATOM 2184 C C . SER A 1 282 ? -22.677 3.059 27.786 1.00 89.88 282 SER A C 1
ATOM 2186 O O . SER A 1 282 ? -22.177 2.009 27.369 1.00 89.88 282 SER A O 1
ATOM 2188 N N . THR A 1 283 ? -23.070 3.191 29.055 1.00 86.19 283 THR A N 1
ATOM 2189 C CA . THR A 1 283 ? -22.994 2.110 30.050 1.00 86.19 283 THR A CA 1
ATOM 2190 C C . THR A 1 283 ? -23.644 0.821 29.540 1.00 86.19 283 THR A C 1
ATOM 2192 O O . THR A 1 283 ? -23.092 -0.259 29.707 1.00 86.19 283 THR A O 1
ATOM 2195 N N . THR A 1 284 ? -24.770 0.911 28.827 1.00 88.25 284 THR A N 1
ATOM 2196 C CA . THR A 1 284 ? -25.437 -0.257 28.229 1.00 88.25 284 THR A CA 1
ATOM 2197 C C . THR A 1 284 ? -24.572 -0.956 27.175 1.00 88.25 284 THR A C 1
ATOM 2199 O O . THR A 1 284 ? -24.557 -2.184 27.120 1.00 88.25 284 THR A O 1
ATOM 2202 N N . VAL A 1 285 ? -23.828 -0.207 26.352 1.00 89.25 285 VAL A N 1
ATOM 2203 C CA . VAL A 1 285 ? -22.892 -0.785 25.369 1.00 89.25 285 VAL A CA 1
ATOM 2204 C C . VAL A 1 285 ? -21.758 -1.526 26.080 1.00 89.25 285 VAL A C 1
ATOM 2206 O O . VAL A 1 285 ? -21.423 -2.645 25.690 1.00 89.25 285 VAL A O 1
ATOM 2209 N N . ILE A 1 286 ? -21.215 -0.944 27.153 1.00 87.56 286 ILE A N 1
ATOM 2210 C CA . ILE A 1 286 ? -20.166 -1.563 27.978 1.00 87.56 286 ILE A CA 1
ATOM 2211 C C . ILE A 1 286 ? -20.679 -2.851 28.637 1.00 87.56 286 ILE A C 1
ATOM 2213 O O . ILE A 1 286 ? -20.010 -3.879 28.564 1.00 87.56 286 ILE A O 1
ATOM 2217 N N . LEU A 1 287 ? -21.889 -2.835 29.203 1.00 85.12 287 LEU A N 1
ATOM 2218 C CA . LEU A 1 287 ? -22.507 -4.012 29.825 1.00 85.12 287 LEU A CA 1
ATOM 2219 C C . LEU A 1 287 ? -22.777 -5.132 28.816 1.00 85.12 287 LEU A C 1
ATOM 2221 O O . LEU A 1 287 ? -22.503 -6.298 29.096 1.00 85.12 287 LEU A O 1
ATOM 2225 N N . ASN A 1 288 ? -23.251 -4.798 27.614 1.00 86.19 288 ASN A N 1
ATOM 2226 C CA . ASN A 1 288 ? -23.443 -5.784 26.550 1.00 86.19 288 ASN A CA 1
ATOM 2227 C C . ASN A 1 288 ? -22.111 -6.403 26.103 1.00 86.19 288 ASN A C 1
ATOM 2229 O O . ASN A 1 288 ? -22.036 -7.613 25.879 1.00 86.19 288 ASN A O 1
ATOM 2233 N N . ALA A 1 289 ? -21.053 -5.594 26.006 1.00 86.31 289 ALA A N 1
ATOM 2234 C CA . ALA A 1 289 ? -19.707 -6.078 25.726 1.00 86.31 289 ALA A CA 1
ATOM 2235 C C . ALA A 1 289 ? -19.198 -7.004 26.843 1.00 86.31 289 ALA A C 1
ATOM 2237 O O . ALA A 1 289 ? -18.692 -8.086 26.546 1.00 86.31 289 ALA A O 1
ATOM 2238 N N . PHE A 1 290 ? -19.395 -6.631 28.112 1.00 83.25 290 PHE A N 1
ATOM 2239 C CA . PHE A 1 290 ? -19.047 -7.455 29.273 1.00 83.25 290 PHE A CA 1
ATOM 2240 C C . PHE A 1 290 ? -19.765 -8.809 29.229 1.00 83.25 290 PHE A C 1
ATOM 2242 O O . PHE A 1 290 ? -19.121 -9.858 29.260 1.00 83.25 290 PHE A O 1
ATOM 2249 N N . ALA A 1 291 ? -21.088 -8.802 29.050 1.00 80.81 291 ALA A N 1
ATOM 2250 C CA . ALA A 1 291 ? -21.888 -10.016 28.924 1.00 80.81 291 ALA A CA 1
ATOM 2251 C C . ALA A 1 291 ? -21.435 -10.886 27.737 1.00 80.81 291 ALA A C 1
ATOM 2253 O O . ALA A 1 291 ? -21.382 -12.111 27.850 1.00 80.81 291 ALA A O 1
ATOM 2254 N N . GLY A 1 292 ? -21.061 -10.273 26.610 1.00 78.69 292 GLY A N 1
ATOM 2255 C CA . GLY A 1 292 ? -20.504 -10.967 25.447 1.00 78.69 292 GLY A CA 1
ATOM 2256 C C . GLY A 1 292 ? -19.160 -11.644 25.736 1.00 78.69 292 GLY A C 1
ATOM 2257 O O . GLY A 1 292 ? -18.965 -12.810 25.378 1.00 78.69 292 GLY A O 1
ATOM 2258 N N . VAL A 1 293 ? -18.253 -10.958 26.435 1.00 78.31 293 VAL A N 1
ATOM 2259 C CA . VAL A 1 293 ? -16.958 -11.507 26.868 1.00 78.31 293 VAL A CA 1
ATOM 2260 C C . VAL A 1 293 ? -17.158 -12.698 27.805 1.00 78.31 293 VAL A C 1
ATOM 2262 O O . VAL A 1 293 ? -16.590 -13.766 27.572 1.00 78.31 293 VAL A O 1
ATOM 2265 N N . VAL A 1 294 ? -18.033 -12.555 28.802 1.00 73.94 294 VAL A N 1
ATOM 2266 C CA . VAL A 1 294 ? -18.378 -13.627 29.745 1.00 73.94 294 VAL A CA 1
ATOM 2267 C C . VAL A 1 294 ? -19.020 -14.809 29.013 1.00 73.94 294 VAL A C 1
ATOM 2269 O O . VAL A 1 294 ? -18.604 -15.958 29.164 1.00 73.94 294 VAL A O 1
ATOM 2272 N N . LYS A 1 295 ? -20.005 -14.562 28.144 1.00 72.94 295 LYS A N 1
ATOM 2273 C CA . LYS A 1 295 ? -20.702 -15.623 27.405 1.00 72.94 295 LYS A CA 1
ATOM 2274 C C . LYS A 1 295 ? -19.769 -16.390 26.470 1.00 72.94 295 LYS A C 1
ATOM 2276 O O . LYS A 1 295 ? -19.860 -17.615 26.420 1.00 72.94 295 LYS A O 1
ATOM 2281 N N . SER A 1 296 ? -18.892 -15.694 25.757 1.00 68.50 296 SER A N 1
ATOM 2282 C CA . SER A 1 296 ? -18.001 -16.295 24.762 1.00 68.50 296 SER A CA 1
ATOM 2283 C C . SER A 1 296 ? -16.829 -17.065 25.380 1.00 68.50 296 SER A C 1
ATOM 2285 O O . SER A 1 296 ? -16.305 -17.971 24.743 1.00 68.50 296 SER A O 1
ATOM 2287 N N . GLY A 1 297 ? -16.404 -16.722 26.601 1.00 62.19 297 GLY A N 1
ATOM 2288 C CA . GLY A 1 297 ? -15.238 -17.323 27.257 1.00 62.19 297 GLY A CA 1
ATOM 2289 C C . GLY A 1 297 ? -13.891 -16.901 26.653 1.00 62.19 297 GLY A C 1
ATOM 2290 O O . GLY A 1 297 ? -12.876 -16.999 27.329 1.00 62.19 297 GLY A O 1
ATOM 2291 N N . TYR A 1 298 ? -13.860 -16.353 25.431 1.00 56.16 298 TYR A N 1
ATOM 2292 C CA . TYR A 1 298 ? -12.647 -15.932 24.712 1.00 56.16 298 TYR A CA 1
ATOM 2293 C C . TYR A 1 298 ? -11.824 -14.860 25.441 1.00 56.16 298 TYR A C 1
ATOM 2295 O O . TYR A 1 298 ? -10.602 -14.872 25.341 1.00 56.16 298 TYR A O 1
ATOM 2303 N N . GLY A 1 299 ? -12.452 -13.989 26.237 1.00 52.50 299 GLY A N 1
ATOM 2304 C CA . GLY A 1 299 ? -11.738 -13.030 27.094 1.00 52.50 299 GLY A CA 1
ATOM 2305 C C . GLY A 1 299 ? -11.257 -13.596 28.435 1.00 52.50 299 GLY A C 1
ATOM 2306 O O . GLY A 1 299 ? -10.761 -12.832 29.257 1.00 52.50 299 GLY A O 1
ATOM 2307 N N . LEU A 1 300 ? -11.427 -14.905 28.664 1.00 51.94 300 LEU A N 1
ATOM 2308 C CA . LEU A 1 300 ? -10.962 -15.642 29.845 1.00 51.94 300 LEU A CA 1
ATOM 2309 C C . LEU A 1 300 ? -9.830 -16.636 29.507 1.00 51.94 300 LEU A C 1
ATOM 2311 O O . LEU A 1 300 ? -9.195 -17.148 30.431 1.00 51.94 300 LEU A O 1
ATOM 2315 N N . TYR A 1 301 ? -9.555 -16.894 28.217 1.00 49.72 301 TYR A N 1
ATOM 2316 C CA . TYR A 1 301 ? -8.493 -17.799 27.755 1.00 49.72 301 TYR A CA 1
ATOM 2317 C C . TYR A 1 301 ? -7.134 -17.090 27.646 1.00 49.72 301 TYR A C 1
ATOM 2319 O O . TYR A 1 301 ? -6.961 -16.131 26.895 1.00 49.72 301 TYR A O 1
ATOM 2327 N N . LEU A 1 302 ? -6.130 -17.633 28.337 1.00 44.94 302 LEU A N 1
ATOM 2328 C CA . LEU A 1 302 ? -4.714 -17.363 28.089 1.00 44.94 302 LEU A CA 1
ATOM 2329 C C . LEU A 1 302 ? -4.266 -18.136 26.838 1.00 44.94 302 LEU A C 1
ATOM 2331 O O . LEU A 1 302 ? -3.975 -19.326 26.925 1.00 44.94 302 LEU A O 1
ATOM 2335 N N . TYR A 1 303 ? -4.132 -17.475 25.688 1.00 38.47 303 TYR A N 1
ATOM 2336 C CA . TYR A 1 303 ? -3.157 -17.944 24.701 1.00 38.47 303 TYR A CA 1
ATOM 2337 C C . TYR A 1 303 ? -1.810 -17.307 25.034 1.00 38.47 303 TYR A C 1
ATOM 2339 O O . TYR A 1 303 ? -1.590 -16.119 24.805 1.00 38.47 303 TYR A O 1
ATOM 2347 N N . PHE A 1 304 ? -0.898 -18.112 25.584 1.00 38.41 304 PHE A N 1
ATOM 2348 C CA . PHE A 1 304 ? 0.522 -17.783 25.645 1.00 38.41 304 PHE A CA 1
ATOM 2349 C C . PHE A 1 304 ? 1.084 -17.744 24.215 1.00 38.41 304 PHE A C 1
ATOM 2351 O O . PHE A 1 304 ? 1.682 -18.705 23.740 1.00 38.41 304 PHE A O 1
ATOM 2358 N N . THR A 1 305 ? 0.902 -16.632 23.506 1.00 35.31 305 THR A N 1
ATOM 2359 C CA . THR A 1 305 ? 1.851 -16.241 22.461 1.00 35.31 305 THR A CA 1
ATOM 2360 C C . THR A 1 305 ? 2.963 -15.454 23.138 1.00 35.31 305 THR A C 1
ATOM 2362 O O . THR A 1 305 ? 2.707 -14.555 23.937 1.00 35.31 305 THR A O 1
ATOM 2365 N N . THR A 1 306 ? 4.196 -15.850 22.857 1.00 34.56 306 THR A N 1
ATOM 2366 C CA . THR A 1 306 ? 5.429 -15.687 23.641 1.00 34.56 306 THR A CA 1
ATOM 2367 C C . THR A 1 306 ? 5.950 -14.253 23.847 1.00 34.56 306 THR A C 1
ATOM 2369 O O . THR A 1 306 ? 7.158 -14.087 23.942 1.00 34.56 306 THR A O 1
ATOM 2372 N N . ASN A 1 307 ? 5.103 -13.213 23.917 1.00 34.34 307 ASN A N 1
ATOM 2373 C CA . ASN A 1 307 ? 5.550 -11.846 24.244 1.00 34.34 307 ASN A CA 1
ATOM 2374 C C . ASN A 1 307 ? 4.460 -10.827 24.678 1.00 34.34 307 ASN A C 1
ATOM 2376 O O . ASN A 1 307 ? 4.623 -9.632 24.442 1.00 34.34 307 ASN A O 1
ATOM 2380 N N . SER A 1 308 ? 3.347 -11.225 25.308 1.00 34.03 308 SER A N 1
ATOM 2381 C CA . SER A 1 308 ? 2.221 -10.284 25.498 1.00 34.03 308 SER A CA 1
ATOM 2382 C C . SER A 1 308 ? 1.336 -10.575 26.714 1.00 34.03 308 SER A C 1
ATOM 2384 O O . SER A 1 308 ? 0.932 -11.712 26.937 1.00 34.03 308 SER A O 1
ATOM 2386 N N . TYR A 1 309 ? 1.035 -9.515 27.471 1.00 39.50 309 TYR A N 1
ATOM 2387 C CA . TYR A 1 309 ? 0.112 -9.442 28.605 1.00 39.50 309 TYR A CA 1
ATOM 2388 C C . TYR A 1 309 ? -1.216 -10.156 28.304 1.00 39.50 309 TYR A C 1
ATOM 2390 O O . TYR A 1 309 ? -1.899 -9.814 27.341 1.00 39.50 309 TYR A O 1
ATOM 2398 N N . GLY A 1 310 ? -1.565 -11.162 29.112 1.00 44.09 310 GLY A N 1
ATOM 2399 C CA . GLY A 1 310 ? -2.829 -11.890 28.996 1.00 44.09 310 GLY A CA 1
ATOM 2400 C C . GLY A 1 310 ? -4.042 -10.959 29.091 1.00 44.09 310 GLY A C 1
ATOM 2401 O O . GLY A 1 310 ? -4.024 -9.978 29.832 1.00 44.09 310 GLY A O 1
ATOM 2402 N N . LEU A 1 311 ? -5.073 -11.277 28.305 1.00 52.75 311 LEU A N 1
ATOM 2403 C CA . LEU A 1 311 ? -6.321 -10.537 28.143 1.00 52.75 311 LEU A CA 1
ATOM 2404 C C . LEU A 1 311 ? -7.004 -10.218 29.484 1.00 52.75 311 LEU A C 1
ATOM 2406 O O . LEU A 1 311 ? -7.529 -11.108 30.146 1.00 52.75 311 LEU A O 1
ATOM 2410 N N . TYR A 1 312 ? -7.110 -8.932 29.818 1.00 63.53 312 TYR A N 1
ATOM 2411 C CA . TYR A 1 312 ? -7.940 -8.442 30.922 1.00 63.53 312 TYR A CA 1
ATOM 2412 C C . TYR A 1 312 ? -9.086 -7.575 30.401 1.00 63.53 312 TYR A C 1
ATOM 2414 O O . TYR A 1 312 ? -9.279 -6.435 30.820 1.00 63.53 312 TYR A O 1
ATOM 2422 N N . LEU A 1 313 ? -9.879 -8.122 29.478 1.00 72.50 313 LEU A N 1
ATOM 2423 C CA . LEU A 1 313 ? -11.088 -7.439 29.009 1.00 72.50 313 LEU A CA 1
ATOM 2424 C C . LEU A 1 313 ? -12.100 -7.254 30.141 1.00 72.50 313 LEU A C 1
ATOM 2426 O O . LEU A 1 313 ? -12.778 -6.233 30.188 1.00 72.50 313 LEU A O 1
ATOM 2430 N N . VAL A 1 314 ? -12.159 -8.212 31.073 1.00 75.69 314 VAL A N 1
ATOM 2431 C CA . VAL A 1 314 ? -13.054 -8.164 32.235 1.00 75.69 314 VAL A CA 1
ATOM 2432 C C . VAL A 1 314 ? -12.742 -6.942 33.115 1.00 75.69 314 VAL A C 1
ATOM 2434 O O . VAL A 1 314 ? -13.647 -6.132 33.275 1.00 75.69 314 VAL A O 1
ATOM 2437 N N . PRO A 1 315 ? -11.499 -6.692 33.579 1.00 78.00 315 PRO A N 1
ATOM 2438 C CA . PRO A 1 315 ? -11.169 -5.446 34.283 1.00 78.00 315 PRO A CA 1
ATOM 2439 C C . PRO A 1 315 ? -11.422 -4.150 33.505 1.00 78.00 315 PRO A C 1
ATOM 2441 O O . PRO A 1 315 ? -11.736 -3.127 34.106 1.00 78.00 315 PRO A O 1
ATOM 2444 N N . VAL A 1 316 ? -11.285 -4.169 32.176 1.00 76.75 316 VAL A N 1
ATOM 2445 C CA . VAL A 1 316 ? -11.523 -2.979 31.339 1.00 76.75 316 VAL A CA 1
ATOM 2446 C C . VAL A 1 316 ? -13.014 -2.681 31.178 1.00 76.75 316 VAL A C 1
ATOM 2448 O O . VAL A 1 316 ? -13.395 -1.517 31.090 1.00 76.75 316 VAL A O 1
ATOM 2451 N N . LEU A 1 317 ? -13.853 -3.713 31.115 1.00 82.19 317 LEU A N 1
ATOM 2452 C CA . LEU A 1 317 ? -15.297 -3.590 30.907 1.00 82.19 317 LEU A CA 1
ATOM 2453 C C . LEU A 1 317 ? -16.092 -3.558 32.216 1.00 82.19 317 LEU A C 1
ATOM 2455 O O . LEU A 1 317 ? -17.223 -3.083 32.212 1.00 82.19 317 LEU A O 1
ATOM 2459 N N . TYR A 1 318 ? -15.516 -4.050 33.311 1.00 83.06 318 TYR A N 1
ATOM 2460 C CA . TYR A 1 318 ? -16.145 -4.039 34.622 1.00 83.06 318 TYR A CA 1
ATOM 2461 C C . TYR A 1 318 ? -16.368 -2.606 35.108 1.00 83.06 318 TYR A C 1
ATOM 2463 O O . TYR A 1 3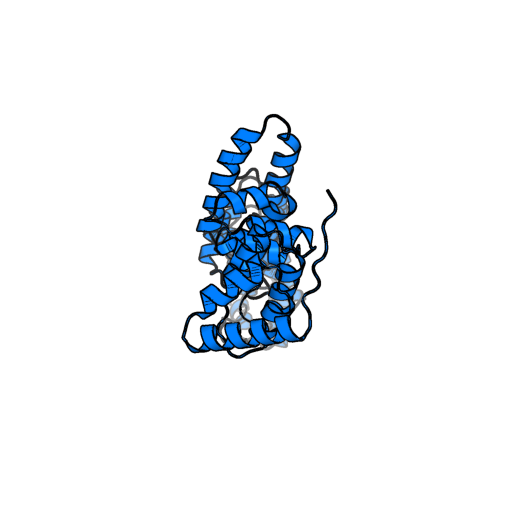18 ? -15.491 -1.736 35.032 1.00 83.06 318 TYR A O 1
ATOM 2471 N N . ASP A 1 319 ? -17.573 -2.384 35.611 1.00 80.81 319 ASP A N 1
ATOM 2472 C CA . ASP A 1 319 ? -17.989 -1.160 36.275 1.00 80.81 319 ASP A CA 1
ATOM 2473 C C . ASP A 1 319 ? -18.749 -1.552 37.541 1.00 80.81 319 ASP A C 1
ATOM 2475 O O . ASP A 1 319 ? -19.872 -2.048 37.461 1.00 80.81 319 ASP A O 1
ATOM 2479 N N . GLU A 1 320 ? -18.120 -1.351 38.695 1.00 80.19 320 GLU A N 1
ATOM 2480 C CA . GLU A 1 320 ? -18.638 -1.735 40.013 1.00 80.19 320 GLU A CA 1
ATOM 2481 C C . GLU A 1 320 ? -20.021 -1.135 40.310 1.00 80.19 320 GLU A C 1
ATOM 2483 O O . GLU A 1 320 ? -20.830 -1.755 40.990 1.00 80.19 320 GLU A O 1
ATOM 2488 N N . GLN A 1 321 ? -20.332 0.049 39.771 1.00 79.75 321 GLN A N 1
ATOM 2489 C CA . GLN A 1 321 ? -21.604 0.725 40.046 1.00 79.75 321 GLN A CA 1
ATOM 2490 C C . GLN A 1 321 ? -22.749 0.240 39.155 1.00 79.75 321 GLN A C 1
ATOM 2492 O O . GLN A 1 321 ? -23.917 0.403 39.509 1.00 79.75 321 GLN A O 1
ATOM 2497 N N . HIS A 1 322 ? -22.431 -0.316 37.985 1.00 82.38 322 HIS A N 1
ATOM 2498 C CA . HIS A 1 322 ? -23.419 -0.572 36.936 1.00 82.38 322 HIS A CA 1
ATOM 2499 C C . HIS A 1 322 ? -23.496 -2.035 36.495 1.00 82.38 322 HIS A C 1
ATOM 2501 O O . HIS A 1 322 ? -24.452 -2.405 35.813 1.00 82.38 322 HIS A O 1
ATOM 2507 N N . THR A 1 323 ? -22.516 -2.868 36.851 1.00 83.94 323 THR A N 1
ATOM 2508 C CA . THR A 1 323 ? -22.491 -4.288 36.476 1.00 83.94 323 THR A CA 1
ATOM 2509 C C . THR A 1 323 ? -23.386 -5.086 37.424 1.00 83.94 323 THR A C 1
ATOM 2511 O O . THR A 1 323 ? -23.108 -5.112 38.617 1.00 83.94 323 THR A O 1
ATOM 2514 N N . PRO A 1 324 ? -24.444 -5.762 36.938 1.00 86.75 324 PRO A N 1
ATOM 2515 C CA . PRO A 1 324 ? -25.316 -6.550 37.805 1.00 86.75 324 PRO A CA 1
ATOM 2516 C C . PRO A 1 324 ? -24.584 -7.740 38.440 1.00 86.75 324 PRO A C 1
ATOM 2518 O O . PRO A 1 324 ? -23.870 -8.462 37.740 1.00 86.75 324 PRO A O 1
ATOM 2521 N N . ASP A 1 325 ? -24.853 -8.014 39.720 1.00 86.00 325 ASP A N 1
ATOM 2522 C CA . ASP A 1 325 ? -24.258 -9.126 40.483 1.00 86.00 325 ASP A CA 1
ATOM 2523 C C . ASP A 1 325 ? -24.382 -10.480 39.770 1.00 86.00 325 ASP A C 1
ATOM 2525 O O . ASP A 1 325 ? -23.455 -11.287 39.781 1.00 86.00 325 ASP A O 1
ATOM 2529 N N . GLU A 1 326 ? -25.504 -10.724 39.084 1.00 86.00 326 GLU A N 1
ATOM 2530 C CA . GLU A 1 326 ? -25.721 -11.951 38.307 1.00 86.00 326 GLU A CA 1
ATOM 2531 C C . GLU A 1 326 ? -24.657 -12.133 37.211 1.00 86.00 326 GLU A C 1
ATOM 2533 O O . GLU A 1 326 ? -24.129 -13.232 37.025 1.00 86.00 326 GLU A O 1
ATOM 2538 N N . MET A 1 327 ? -24.283 -11.047 36.523 1.00 83.88 327 MET A N 1
ATOM 2539 C CA . MET A 1 327 ? -23.232 -11.074 35.503 1.00 83.88 327 MET A CA 1
ATOM 2540 C C . MET A 1 327 ? -21.850 -11.277 36.125 1.00 83.88 327 MET A C 1
ATOM 2542 O O . MET A 1 327 ? -21.023 -11.979 35.542 1.00 83.88 327 MET A O 1
ATOM 2546 N N . VAL A 1 328 ? -21.603 -10.704 37.306 1.00 84.94 328 VAL A N 1
ATOM 2547 C CA . VAL A 1 328 ? -20.355 -10.892 38.063 1.00 84.94 328 VAL A CA 1
ATOM 2548 C C . VAL A 1 328 ? -20.215 -12.347 38.516 1.00 84.94 328 VAL A C 1
ATOM 2550 O O . VAL A 1 328 ? -19.171 -12.960 38.300 1.00 84.94 328 VAL A O 1
ATOM 2553 N N . CYS A 1 329 ? -21.277 -12.946 39.061 1.00 85.38 329 CYS A N 1
ATOM 2554 C CA . CYS A 1 329 ? -21.302 -14.355 39.453 1.00 85.38 329 CYS A CA 1
ATOM 2555 C C . CYS A 1 329 ? -21.090 -15.299 38.261 1.00 85.38 329 CYS A C 1
ATOM 2557 O O . CYS A 1 329 ? -20.372 -16.293 38.383 1.00 85.38 329 CYS A O 1
ATOM 2559 N N . GLU A 1 330 ? -21.692 -15.007 37.105 1.00 84.88 330 GLU A N 1
ATOM 2560 C CA . GLU A 1 330 ? -21.474 -15.779 35.876 1.00 84.88 330 GLU A CA 1
ATOM 2561 C C . GLU A 1 330 ? -20.026 -15.658 35.383 1.00 84.88 330 GLU A C 1
ATOM 2563 O O . GLU A 1 330 ? -19.394 -16.664 35.052 1.00 84.88 330 GLU A O 1
ATOM 2568 N N . ALA A 1 331 ? -19.478 -14.440 35.384 1.00 81.12 331 ALA A N 1
ATOM 2569 C CA . ALA A 1 331 ? -18.088 -14.178 35.028 1.00 81.12 331 ALA A CA 1
ATOM 2570 C C . ALA A 1 331 ? -17.118 -14.931 35.947 1.00 81.12 331 ALA A C 1
ATOM 2572 O O . ALA A 1 331 ? -16.189 -15.577 35.462 1.00 81.12 331 ALA A O 1
ATOM 2573 N N . PHE A 1 332 ? -17.372 -14.908 37.258 1.00 84.00 332 PHE A N 1
ATOM 2574 C CA . PHE A 1 332 ? -16.582 -15.619 38.257 1.00 84.00 332 PHE A CA 1
ATOM 2575 C C . PHE A 1 332 ? -16.632 -17.134 38.045 1.00 84.00 332 PHE A C 1
ATOM 2577 O O . PHE A 1 332 ? -15.588 -17.784 38.020 1.00 84.00 332 PHE A O 1
ATOM 2584 N N . ARG A 1 333 ? -17.829 -17.703 37.834 1.00 83.56 333 ARG A N 1
ATOM 2585 C CA . ARG A 1 333 ? -17.996 -19.144 37.592 1.00 83.56 333 ARG A CA 1
ATOM 2586 C C . ARG A 1 333 ? -17.215 -19.591 36.362 1.00 83.56 333 ARG A C 1
ATOM 2588 O O . ARG A 1 333 ? -16.458 -20.549 36.432 1.00 83.56 333 ARG A O 1
ATOM 2595 N N . LYS A 1 334 ? -17.328 -18.850 35.259 1.00 80.62 334 LYS A N 1
ATOM 2596 C CA . LYS A 1 334 ? -16.591 -19.166 34.034 1.00 80.62 334 LYS A CA 1
ATOM 2597 C C . LYS A 1 334 ? -15.087 -18.983 34.171 1.00 80.62 334 LYS A C 1
ATOM 2599 O O . LYS A 1 334 ? -14.333 -19.771 33.606 1.00 80.62 334 LYS A O 1
ATOM 2604 N N . ALA A 1 335 ? -14.640 -17.969 34.911 1.00 76.25 335 ALA A N 1
ATOM 2605 C CA . ALA A 1 335 ? -13.227 -17.809 35.228 1.00 76.25 335 ALA A CA 1
ATOM 2606 C C . ALA A 1 335 ? -12.706 -19.014 36.033 1.00 76.25 335 ALA A C 1
ATOM 2608 O O . ALA A 1 335 ? -11.624 -19.510 35.725 1.00 76.25 335 ALA A O 1
ATOM 2609 N N . ALA A 1 336 ? -13.498 -19.538 36.977 1.00 81.44 336 ALA A N 1
ATOM 2610 C CA . ALA A 1 336 ? -13.178 -20.750 37.732 1.00 81.44 336 ALA A CA 1
ATOM 2611 C C . ALA A 1 336 ? -13.124 -22.003 36.845 1.00 81.44 336 ALA A C 1
ATOM 2613 O O . ALA A 1 336 ? -12.143 -22.744 36.911 1.00 81.44 336 ALA A O 1
ATOM 2614 N N . ASP A 1 337 ? -14.107 -22.192 35.959 1.00 79.31 337 ASP A N 1
ATOM 2615 C CA . ASP A 1 337 ? -14.137 -23.310 35.003 1.00 79.31 337 ASP A CA 1
ATOM 2616 C C . ASP A 1 337 ? -12.924 -23.295 34.055 1.00 79.31 337 ASP A C 1
ATOM 2618 O O . ASP A 1 337 ? -12.434 -24.344 33.637 1.00 79.31 337 ASP A O 1
ATOM 2622 N N . CYS A 1 338 ? -12.410 -22.103 33.736 1.00 71.12 338 CYS A N 1
ATOM 2623 C CA . CYS A 1 338 ? -11.225 -21.913 32.896 1.00 71.12 338 CYS A CA 1
ATOM 2624 C C . CYS A 1 338 ? -9.902 -21.865 33.687 1.00 71.12 338 CYS A C 1
ATOM 2626 O O . CYS A 1 338 ? -8.842 -21.713 33.079 1.00 71.12 338 CYS A O 1
ATOM 2628 N N . GLY A 1 339 ? -9.934 -21.952 35.023 1.00 73.69 339 GLY A N 1
ATOM 2629 C CA . GLY A 1 339 ? -8.749 -21.845 35.884 1.00 73.69 339 GLY A CA 1
ATOM 2630 C C . GLY A 1 339 ? -8.083 -20.459 35.908 1.00 73.69 339 GLY A C 1
ATOM 2631 O O . GLY A 1 339 ? -6.906 -20.350 36.250 1.00 73.69 339 GLY A O 1
ATOM 2632 N N . ASN A 1 340 ? -8.797 -19.389 35.541 1.00 72.69 340 ASN A N 1
ATOM 2633 C CA . ASN A 1 340 ? -8.263 -18.026 35.474 1.00 72.69 340 ASN A CA 1
ATOM 2634 C C . ASN A 1 340 ? -8.341 -17.320 36.842 1.00 72.69 340 ASN A C 1
ATOM 2636 O O . ASN A 1 340 ? -9.225 -16.502 37.108 1.00 72.69 340 ASN A O 1
ATOM 2640 N N . MET A 1 341 ? -7.382 -17.645 37.711 1.00 77.44 341 MET A N 1
ATOM 2641 C CA . MET A 1 341 ? -7.310 -17.153 39.094 1.00 77.44 341 MET A CA 1
ATOM 2642 C C . MET A 1 341 ? -7.238 -15.620 39.194 1.00 77.44 341 MET A C 1
ATOM 2644 O O . MET A 1 341 ? -7.832 -15.043 40.096 1.00 77.44 341 MET A O 1
ATOM 2648 N N . GLN A 1 342 ? -6.589 -14.945 38.242 1.00 74.00 342 GLN A N 1
ATOM 2649 C CA . GLN A 1 342 ? -6.434 -13.484 38.259 1.00 74.00 342 GLN A CA 1
ATOM 2650 C C . GLN A 1 342 ? -7.771 -12.753 38.069 1.00 74.00 342 GLN A C 1
ATOM 2652 O O . GLN A 1 342 ? -8.027 -11.744 38.724 1.00 74.00 342 GLN A O 1
ATOM 2657 N N . ILE A 1 343 ? -8.648 -13.265 37.198 1.00 76.31 343 ILE A N 1
ATOM 2658 C CA . ILE A 1 343 ? -9.992 -12.700 37.013 1.00 76.31 343 ILE A CA 1
ATOM 2659 C C . ILE A 1 343 ? -10.889 -13.029 38.208 1.00 76.31 343 ILE A C 1
ATOM 2661 O O . ILE A 1 343 ? -11.651 -12.170 38.643 1.00 76.31 343 ILE A O 1
ATOM 2665 N N . MET A 1 344 ? -10.772 -14.232 38.776 1.00 79.56 344 MET A N 1
ATOM 2666 C CA . MET A 1 344 ? -11.494 -14.585 40.002 1.00 79.56 344 MET A CA 1
ATOM 2667 C C . MET A 1 344 ? -11.121 -13.654 41.162 1.00 79.56 344 MET A C 1
ATOM 2669 O O . MET A 1 344 ? -12.010 -13.121 41.815 1.00 79.56 344 MET A O 1
ATOM 2673 N N . GLU A 1 345 ? -9.826 -13.412 41.388 1.00 81.44 345 GLU A N 1
ATOM 2674 C CA . GLU A 1 345 ? -9.338 -12.484 42.417 1.00 81.44 345 GLU A CA 1
ATOM 2675 C C . GLU A 1 345 ? -9.793 -11.042 42.174 1.00 81.44 345 GLU A C 1
ATOM 2677 O O . GLU A 1 345 ? -10.054 -10.314 43.129 1.00 81.44 345 GLU A O 1
ATOM 2682 N N . PHE A 1 346 ? -9.885 -10.614 40.913 1.00 82.31 346 PHE A N 1
ATOM 2683 C CA . PHE A 1 346 ? -10.390 -9.288 40.567 1.00 82.31 346 PHE A CA 1
ATOM 2684 C C . PHE A 1 346 ? -11.883 -9.136 40.886 1.00 82.31 346 PHE A C 1
ATOM 2686 O O . PHE A 1 346 ? -12.264 -8.130 41.469 1.00 82.31 346 PHE A O 1
ATOM 2693 N N . LEU A 1 347 ? -12.707 -10.128 40.529 1.00 82.31 347 LEU A N 1
ATOM 2694 C CA . LEU A 1 347 ? -14.166 -10.096 40.714 1.00 82.31 347 LEU A CA 1
ATOM 2695 C C . LEU A 1 347 ? -14.621 -10.390 42.155 1.00 82.31 347 LEU A C 1
ATOM 2697 O O . LEU A 1 347 ? -15.800 -10.236 42.452 1.00 82.31 347 LEU A O 1
ATOM 2701 N N . PHE A 1 348 ? -13.726 -10.873 43.022 1.00 79.44 348 PHE A N 1
ATOM 2702 C CA . PHE A 1 348 ? -14.029 -11.217 44.419 1.00 79.44 348 PHE A CA 1
ATOM 2703 C C . PHE A 1 348 ? -13.751 -10.074 45.412 1.00 79.44 348 PHE A C 1
ATOM 2705 O O . PHE A 1 348 ? -14.066 -10.206 46.594 1.00 79.44 348 PHE A O 1
ATOM 2712 N N . LYS A 1 349 ? -13.116 -8.988 44.958 1.00 66.00 349 LYS A N 1
ATOM 2713 C CA . LYS A 1 349 ? -12.915 -7.773 45.760 1.00 66.00 349 LYS A CA 1
ATOM 2714 C C . LYS A 1 349 ? -14.210 -6.994 45.868 1.00 66.00 349 LYS A C 1
ATOM 2716 O O . LYS A 1 349 ? -14.441 -6.476 46.982 1.00 66.00 349 LYS A O 1
#

Sequence (349 aa):
MGSREYTLDDSALRNLKTGAMVAARNGHVRIVEILAITGGHIDVVAYFLGSDYHWDAENAFSDALKNEQSEIADLIYENYCKITTRENMFIRLAGNGSTDGVEYLYRKGHDDSDLIGRAFVHAAHHIDTTEYFALTGTCFTCGFEKAAQIGSMGSLEHLYNEVCASTMSLNKAFDKATQKIRSESIIAAFCAASQRGNMGGYASRNERHTVMEFLYKHSYISTEMINKTFLIAAKSNDCATAKLLLDDNRLSASTIVEAFGIAVANGWQDIMMMLRSKEQISTTVILNAFAGVVKSGYGLYLYFTTNSYGLYLVPVLYDEQHTPDEMVCEAFRKAADCGNMQIMEFLFK

Radius of gyration: 30.44 Å; chains: 1; bounding box: 66×46×99 Å

Secondary structure (DSSP, 8-state):
---------HHHHHHHHHHHHHHHHTT-HHHHHHHHHHTT-HHHHHHHHTSSS---HHHHHHHHHHTT-HHHHHHHHHHHHHH--S--HHHHHHHTT-HHHHHHHHHTT---HHHHHHHHHHTTT-HHHHHHHHHSTHHHHHHHHHHHHTT-HHHHHHHHHHHHHHHHHHTTTTHHHHHHHHHHHHHHHHHHHHS--SS-----HHHHHHHHHHHHHHS---HHHHHHHHHHHHHTT-HHHHHHHHT-TTS-HHHHHHHHHHHHHHT-HHHHHHHHTSTTS-HHHHHHHHHHHHHH-GGG-----TTS----HHHHH--TTTS-HHHHHHHHHHHHHTT-HHHHHHHT-

Organism: NCBI:txid4796

Foldseek 3Di:
DDDPPPDDDPVRLVVLLVVLVVCVVVVNVVVSLLCCLLVLVLVSLLVVLPDPDDDPLLVSLLSNVVSVNVVSNVSSQVSCVVPDPDDHSLLVCLLVLVQSSVVSCVVVVVPPLQSLLNSLLSNLVHLNNVLSLVVVLSSLLSVLLSCLLLLVVSSNVSSVPSSVVVCVVVPPPCVPVSVVSVQVSLLNSLLSLLAPDPDDRPRDLVSSLVSNVVSVVPHDDDLVSLLVSLLSCLLVLNLSSVVVSVPPPSHDLVSLLVSLLNCLVVLSVSSVLVSCPDPSCDLVSLQVSLLVCLVVLPQLDDDCPPPDDRRPSNVSSDDPVRHDPVSLVSSLVSNVVNVVVVSVVVSVD